Protein AF-A0A4V3WZD1-F1 (afdb_monomer)

Foldseek 3Di:
DDPPCVVVVVLVVVLVVLLVVLLVVLVVVCPPPPDDPPDPVSVVSSVVSSCVVVVVVVVCCVVCVVVCVVCVVVVVVVVVVVVVVVVVVVVPPPDDDDDDDDDDDDDDDDDDDDDDDDDPPPPPPVPPQDDDDPLLLCQQCLQCVVFAPPVLSVLLVSLLSCLLVLDPHAASDPEAGPLFALVQLLLNLLQRLVQRHDVVRHVDDSLLSSLVSSCRHHVHRCVVADSVRSSVCSQPPDPVDDGDHHHDDNPDRRDHDYGDDPDPPD

Structure (mmCIF, N/CA/C/O backbone):
data_AF-A0A4V3WZD1-F1
#
_entry.id   AF-A0A4V3WZD1-F1
#
loop_
_atom_site.group_PDB
_atom_site.id
_atom_site.type_symbol
_atom_site.label_atom_id
_atom_site.label_alt_id
_atom_site.label_comp_id
_atom_site.label_asym_id
_atom_site.label_entity_id
_atom_site.label_seq_id
_atom_site.pdbx_PDB_ins_code
_atom_site.Cartn_x
_atom_site.Cartn_y
_atom_site.Cartn_z
_atom_site.occupancy
_atom_site.B_iso_or_equiv
_atom_site.auth_seq_id
_atom_site.auth_comp_id
_atom_site.auth_asym_id
_atom_site.auth_atom_id
_atom_site.pdbx_PDB_model_num
ATOM 1 N N . MET A 1 1 ? 38.254 28.864 -12.731 1.00 40.31 1 MET A N 1
ATOM 2 C CA . MET A 1 1 ? 37.447 27.819 -13.399 1.00 40.31 1 MET A CA 1
ATOM 3 C C . MET A 1 1 ? 37.301 26.646 -12.445 1.00 40.31 1 MET A C 1
ATOM 5 O O . MET A 1 1 ? 38.299 26.014 -12.133 1.00 40.31 1 MET A O 1
ATOM 9 N N . LYS A 1 2 ? 36.101 26.412 -11.905 1.00 45.66 2 LYS A N 1
ATOM 10 C CA . LYS A 1 2 ? 35.788 25.206 -11.125 1.00 45.66 2 LYS A CA 1
ATOM 11 C C . LYS A 1 2 ? 35.351 24.160 -12.150 1.00 45.66 2 LYS A C 1
ATOM 13 O O . LYS A 1 2 ? 34.364 24.394 -12.834 1.00 45.66 2 LYS A O 1
ATOM 18 N N . SER A 1 3 ? 36.121 23.092 -12.346 1.00 53.31 3 SER A N 1
ATOM 19 C CA . SER A 1 3 ? 35.685 21.995 -13.210 1.00 53.31 3 SER A CA 1
ATOM 20 C C . SER A 1 3 ? 34.526 21.280 -12.517 1.00 53.31 3 SER A C 1
ATOM 22 O O . SER A 1 3 ? 34.706 20.750 -11.418 1.00 53.31 3 SER A O 1
ATOM 24 N N . ASP A 1 4 ? 33.340 21.293 -13.123 1.00 61.22 4 ASP A N 1
ATOM 25 C CA . ASP A 1 4 ? 32.180 20.560 -12.616 1.00 61.22 4 ASP A CA 1
ATOM 26 C C . ASP A 1 4 ? 32.442 19.054 -12.734 1.00 61.22 4 ASP A C 1
ATOM 28 O O . ASP A 1 4 ? 32.188 18.404 -13.746 1.00 61.22 4 ASP A O 1
ATOM 32 N N . ASN A 1 5 ? 32.991 18.485 -11.661 1.00 71.31 5 ASN A N 1
ATOM 33 C CA . ASN A 1 5 ? 33.281 17.057 -11.538 1.00 71.31 5 ASN A CA 1
ATOM 34 C C . ASN A 1 5 ? 32.007 16.219 -11.337 1.00 71.31 5 ASN A C 1
ATOM 36 O O . ASN A 1 5 ? 32.091 15.000 -11.257 1.00 71.31 5 ASN A O 1
ATOM 40 N N . THR A 1 6 ? 30.830 16.848 -11.282 1.00 68.75 6 THR A N 1
ATOM 41 C CA . THR A 1 6 ? 29.535 16.214 -11.005 1.00 68.75 6 THR A CA 1
ATOM 42 C C . THR A 1 6 ? 29.214 15.090 -11.983 1.00 68.75 6 THR A C 1
ATOM 44 O O . THR A 1 6 ? 2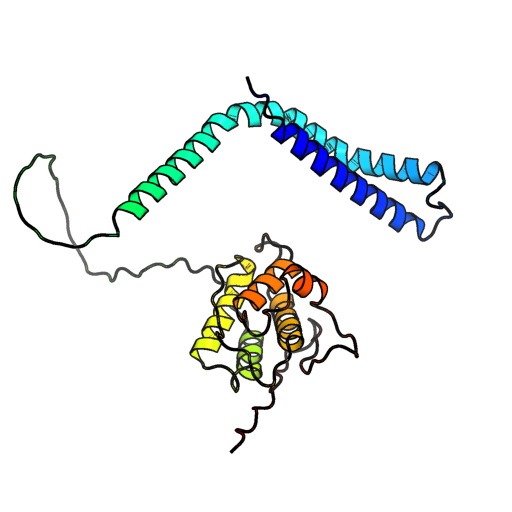8.824 14.011 -11.547 1.00 68.75 6 THR A O 1
ATOM 47 N N . LEU A 1 7 ? 29.442 15.294 -13.286 1.00 70.25 7 LEU A N 1
ATOM 48 C CA . LEU A 1 7 ? 29.212 14.254 -14.292 1.00 70.25 7 LEU A CA 1
ATOM 49 C C . LEU A 1 7 ? 30.150 13.060 -14.075 1.00 70.25 7 LEU A C 1
ATOM 51 O O . LEU A 1 7 ? 29.699 11.923 -14.066 1.00 70.25 7 LEU A O 1
ATOM 55 N N . LYS A 1 8 ? 31.435 13.319 -13.802 1.00 71.62 8 LYS A N 1
ATOM 56 C CA . LYS A 1 8 ? 32.419 12.266 -13.510 1.00 71.62 8 LYS A CA 1
ATOM 57 C C . LYS A 1 8 ? 32.044 11.487 -12.248 1.00 71.62 8 LYS A C 1
ATOM 59 O O . LYS A 1 8 ? 32.103 10.263 -12.256 1.00 71.62 8 LYS A O 1
ATOM 64 N N . THR A 1 9 ? 31.610 12.177 -11.194 1.00 75.81 9 THR A N 1
ATOM 65 C CA . THR A 1 9 ? 31.164 11.547 -9.945 1.00 75.81 9 THR A CA 1
ATOM 66 C C . THR A 1 9 ? 29.911 10.696 -10.159 1.00 75.81 9 THR A C 1
ATOM 68 O O . THR A 1 9 ? 29.853 9.576 -9.662 1.00 75.81 9 THR A O 1
ATOM 71 N N . MET A 1 10 ? 28.929 11.183 -10.925 1.00 74.75 10 MET A N 1
ATOM 72 C CA . MET A 1 10 ? 27.718 10.417 -11.251 1.00 74.75 10 MET A CA 1
ATOM 73 C C . MET A 1 10 ? 28.039 9.183 -12.095 1.00 74.75 10 MET A C 1
ATOM 75 O O . MET A 1 10 ? 27.548 8.101 -11.782 1.00 74.75 10 MET A O 1
ATOM 79 N N . THR A 1 11 ? 28.911 9.309 -13.100 1.00 75.62 11 THR A N 1
ATOM 80 C CA . THR A 1 11 ? 29.364 8.163 -13.896 1.00 75.62 11 THR A CA 1
ATOM 81 C C . THR A 1 11 ? 30.030 7.116 -13.007 1.00 75.62 11 THR A C 1
ATOM 83 O O . THR A 1 11 ? 29.638 5.960 -13.067 1.00 75.62 11 THR A O 1
ATOM 86 N N . VAL A 1 12 ? 30.946 7.509 -12.112 1.00 80.81 12 VAL A N 1
ATOM 87 C CA . VAL A 1 12 ? 31.613 6.576 -11.181 1.00 80.81 12 VAL A CA 1
ATOM 88 C C . VAL A 1 12 ? 30.621 5.876 -10.244 1.00 80.81 12 VAL A C 1
ATOM 90 O O . VAL A 1 12 ? 30.745 4.682 -9.987 1.00 80.81 12 VAL A O 1
ATOM 93 N N . LEU A 1 13 ? 29.616 6.585 -9.727 1.00 79.44 13 LEU A N 1
ATOM 94 C CA . LEU A 1 13 ? 28.600 5.959 -8.876 1.00 79.44 13 LEU A CA 1
ATOM 95 C C . LEU A 1 13 ? 27.763 4.934 -9.650 1.00 79.44 13 LEU A C 1
ATOM 97 O O . LEU A 1 13 ? 27.454 3.867 -9.122 1.00 79.44 13 LEU A O 1
ATOM 101 N N . ILE A 1 14 ? 27.425 5.236 -10.902 1.00 78.69 14 ILE A N 1
ATOM 102 C CA . ILE A 1 14 ? 26.647 4.341 -11.760 1.00 78.69 14 ILE A CA 1
ATOM 103 C C . ILE A 1 14 ? 27.459 3.093 -12.130 1.00 78.69 14 ILE A C 1
ATOM 105 O O . ILE A 1 14 ? 26.930 1.983 -12.044 1.00 78.69 14 ILE A O 1
ATOM 109 N N . THR A 1 15 ? 28.746 3.234 -12.456 1.00 78.06 15 THR A N 1
ATOM 110 C CA . THR A 1 15 ? 29.613 2.084 -12.760 1.00 78.06 15 THR A CA 1
ATOM 111 C C . THR A 1 15 ? 29.780 1.158 -11.550 1.00 78.06 15 THR A C 1
ATOM 113 O O . THR A 1 15 ? 29.708 -0.062 -11.695 1.00 78.06 15 THR A O 1
ATOM 116 N N . ILE A 1 16 ? 29.863 1.702 -10.329 1.00 80.62 16 ILE A N 1
ATOM 117 C CA . ILE A 1 16 ? 29.869 0.899 -9.092 1.00 80.62 16 ILE A CA 1
ATOM 118 C C . ILE A 1 16 ? 28.568 0.091 -8.935 1.00 80.62 16 ILE A C 1
ATOM 120 O O . ILE A 1 16 ? 28.608 -1.080 -8.554 1.00 80.62 16 ILE A O 1
ATOM 124 N N . VAL A 1 17 ? 27.407 0.676 -9.246 1.00 80.44 17 VAL A N 1
ATOM 125 C CA . VAL A 1 17 ? 26.117 -0.035 -9.170 1.00 80.44 17 VAL A CA 1
ATOM 126 C C . VAL A 1 17 ? 26.057 -1.183 -10.182 1.00 80.44 17 VAL A C 1
ATOM 128 O O . VAL A 1 17 ? 25.632 -2.286 -9.824 1.00 80.44 17 VAL A O 1
ATOM 131 N N . PHE A 1 18 ? 26.524 -0.961 -11.413 1.00 76.94 18 PHE A N 1
ATOM 132 C CA . PHE A 1 18 ? 26.607 -2.017 -12.427 1.00 76.94 18 PHE A CA 1
ATOM 133 C C . PHE A 1 18 ? 27.567 -3.139 -12.020 1.00 76.94 18 PHE A C 1
ATOM 135 O O . PHE A 1 18 ? 27.244 -4.310 -12.222 1.00 76.94 18 PHE A O 1
ATOM 142 N N . LEU A 1 19 ? 28.684 -2.814 -11.363 1.00 77.06 19 LEU A N 1
ATOM 143 C CA . LEU A 1 19 ? 29.626 -3.807 -10.844 1.00 77.06 19 LEU A CA 1
ATOM 144 C C . LEU A 1 19 ? 28.974 -4.702 -9.780 1.00 77.06 19 LEU A C 1
ATOM 146 O O . LEU A 1 19 ? 29.095 -5.925 -9.833 1.00 77.06 19 LEU A O 1
ATOM 150 N N . ILE A 1 20 ? 28.218 -4.112 -8.850 1.00 77.69 20 ILE A N 1
ATOM 151 C CA . ILE A 1 20 ? 27.496 -4.866 -7.813 1.00 77.69 20 ILE A CA 1
ATOM 152 C C . ILE A 1 20 ? 26.431 -5.779 -8.444 1.00 77.69 20 ILE A C 1
ATOM 154 O O . ILE A 1 20 ? 26.267 -6.926 -8.015 1.00 77.69 20 ILE A O 1
ATOM 158 N N . MET A 1 21 ? 25.724 -5.312 -9.480 1.00 75.69 21 MET A N 1
ATOM 159 C CA . MET A 1 21 ? 24.768 -6.151 -10.213 1.00 75.69 21 MET A CA 1
ATOM 160 C C . MET A 1 21 ? 25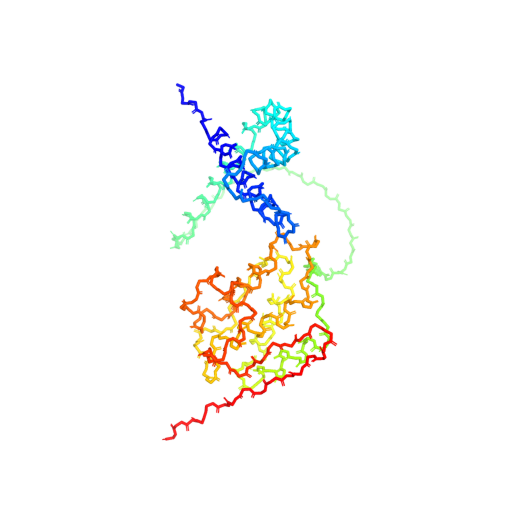.453 -7.297 -10.968 1.00 75.69 21 MET A C 1
ATOM 162 O O . MET A 1 21 ? 24.951 -8.423 -10.928 1.00 75.69 21 MET A O 1
ATOM 166 N N . ALA A 1 22 ? 26.603 -7.049 -11.600 1.00 73.19 22 ALA A N 1
ATOM 167 C CA . ALA A 1 22 ? 27.391 -8.072 -12.286 1.00 73.19 22 ALA A CA 1
ATOM 168 C C . ALA A 1 22 ? 27.895 -9.150 -11.311 1.00 73.19 22 ALA A C 1
ATOM 170 O O . ALA A 1 22 ? 27.746 -10.342 -11.569 1.00 73.19 22 ALA A O 1
ATOM 171 N N . MET A 1 23 ? 28.387 -8.754 -10.132 1.00 70.56 23 MET A N 1
ATOM 172 C CA . MET A 1 23 ? 28.793 -9.703 -9.088 1.00 70.56 23 MET A CA 1
ATOM 173 C C . MET A 1 23 ? 27.615 -10.542 -8.583 1.00 70.56 23 MET A C 1
ATOM 175 O O . MET A 1 23 ? 27.741 -11.755 -8.431 1.00 70.56 23 MET A O 1
ATOM 179 N N . LYS A 1 24 ? 26.451 -9.920 -8.352 1.00 73.75 24 LYS A N 1
ATOM 180 C CA . LYS A 1 24 ? 25.246 -10.629 -7.894 1.00 73.75 24 LYS A CA 1
ATOM 181 C C . LYS A 1 24 ? 24.722 -11.619 -8.938 1.00 73.75 24 LYS A C 1
ATOM 183 O O . LYS A 1 24 ? 24.266 -12.701 -8.576 1.00 73.75 24 LYS A O 1
ATOM 188 N N . THR A 1 25 ? 24.761 -11.250 -10.214 1.00 70.81 25 THR A N 1
ATOM 189 C CA . THR A 1 25 ? 24.301 -12.105 -11.320 1.00 70.81 25 THR A CA 1
ATOM 190 C C . THR A 1 25 ? 25.270 -13.249 -11.595 1.00 70.81 25 THR A C 1
ATOM 192 O O . THR A 1 25 ? 24.815 -14.385 -11.717 1.00 70.81 25 THR A O 1
ATOM 195 N N . ALA A 1 26 ? 26.582 -12.998 -11.565 1.00 67.56 26 ALA A N 1
ATOM 196 C CA . ALA A 1 26 ? 27.595 -14.053 -11.604 1.00 67.56 26 ALA A CA 1
ATOM 197 C C . ALA A 1 26 ? 27.397 -15.053 -10.452 1.00 67.56 26 ALA A C 1
ATOM 199 O O . ALA A 1 26 ? 27.365 -16.257 -10.681 1.00 67.56 26 ALA A O 1
ATOM 200 N N . TYR A 1 27 ? 27.148 -14.562 -9.232 1.00 65.81 27 TYR A N 1
ATOM 201 C CA . TYR A 1 27 ? 26.899 -15.400 -8.052 1.00 65.81 27 TYR A CA 1
ATOM 202 C C . TYR A 1 27 ? 25.591 -16.208 -8.133 1.00 65.81 27 TYR A C 1
ATOM 204 O O . TYR A 1 27 ? 25.495 -17.297 -7.583 1.00 65.81 27 TYR A O 1
ATOM 212 N N . ALA A 1 28 ? 24.564 -15.706 -8.821 1.00 62.44 28 ALA A N 1
ATOM 213 C CA . ALA A 1 28 ? 23.328 -16.461 -9.039 1.00 62.44 28 ALA A CA 1
ATOM 214 C C . ALA A 1 28 ? 23.512 -17.602 -10.059 1.00 62.44 28 ALA A C 1
ATOM 216 O O . ALA A 1 28 ? 22.848 -18.634 -9.948 1.00 62.44 28 ALA A O 1
ATOM 217 N N . GLY A 1 29 ? 24.423 -17.432 -11.025 1.00 59.34 29 GLY A N 1
ATOM 218 C CA . GLY A 1 29 ? 24.771 -18.444 -12.028 1.00 59.34 29 GLY A CA 1
ATOM 219 C C . GLY A 1 29 ? 25.640 -19.593 -11.501 1.00 59.34 29 GLY A C 1
ATOM 220 O O . GLY A 1 29 ? 25.681 -20.654 -12.120 1.00 59.34 29 GLY A O 1
ATOM 221 N N . THR A 1 30 ? 26.294 -19.432 -10.345 1.00 58.44 30 THR A N 1
ATOM 222 C CA . THR A 1 30 ? 27.156 -20.467 -9.740 1.00 58.44 30 THR A CA 1
ATOM 223 C C . THR A 1 30 ? 26.396 -21.498 -8.898 1.00 58.44 30 THR A C 1
ATOM 225 O O . THR A 1 30 ? 26.976 -22.498 -8.488 1.00 58.44 30 THR A O 1
ATOM 228 N N . ASN A 1 31 ? 25.079 -21.347 -8.707 1.00 54.69 31 ASN A N 1
ATOM 229 C CA . ASN A 1 31 ? 24.246 -22.280 -7.928 1.00 54.69 31 ASN A CA 1
ATOM 230 C C . ASN A 1 31 ? 24.123 -23.705 -8.526 1.00 54.69 31 ASN A C 1
ATOM 232 O O . ASN A 1 31 ? 23.426 -24.544 -7.961 1.00 54.69 31 ASN A O 1
ATOM 236 N N . GLY A 1 32 ? 24.799 -23.999 -9.643 1.00 53.59 32 GLY A N 1
ATOM 237 C CA . GLY A 1 32 ? 24.888 -25.338 -10.237 1.00 53.59 32 GLY A CA 1
ATOM 238 C C . GLY A 1 32 ? 26.252 -25.698 -10.840 1.00 53.59 32 GLY A C 1
ATOM 239 O O . GLY A 1 32 ? 26.359 -26.731 -11.495 1.00 53.59 32 GLY A O 1
ATOM 240 N N . SER A 1 33 ? 27.293 -24.881 -10.649 1.00 52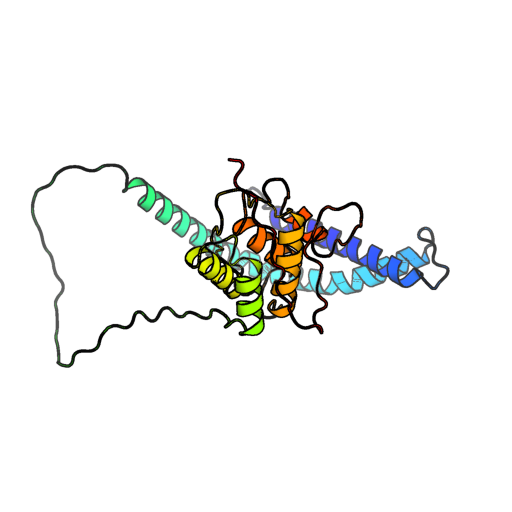.72 33 SER A N 1
ATOM 241 C CA . SER A 1 33 ? 28.642 -25.140 -11.174 1.00 52.72 33 SER A CA 1
ATOM 242 C C . SER A 1 33 ? 29.692 -24.742 -10.140 1.00 52.72 33 SER A C 1
ATOM 244 O O . SER A 1 33 ? 29.505 -23.784 -9.399 1.00 52.72 33 SER A O 1
ATOM 246 N N . SER A 1 34 ? 30.799 -25.484 -10.073 1.00 47.72 34 SER A N 1
ATOM 247 C CA . SER A 1 34 ? 31.832 -25.428 -9.024 1.00 47.72 34 SER A CA 1
ATOM 248 C C . SER A 1 34 ? 32.670 -24.135 -8.979 1.00 47.72 34 SER A C 1
ATOM 250 O O . SER A 1 34 ? 33.810 -24.151 -8.504 1.00 47.72 34 SER A O 1
ATOM 252 N N . SER A 1 35 ? 32.170 -23.016 -9.496 1.00 52.66 35 SER A N 1
ATOM 253 C CA . SER A 1 35 ? 32.840 -21.720 -9.465 1.00 52.66 35 SER A CA 1
ATOM 254 C C . SER A 1 35 ? 32.674 -21.072 -8.089 1.00 52.66 35 SER A C 1
ATOM 256 O O . SER A 1 35 ? 31.822 -20.221 -7.847 1.00 52.66 35 SER A O 1
ATOM 258 N N . ASN A 1 36 ? 33.539 -21.479 -7.158 1.00 58.06 36 ASN A N 1
ATOM 259 C CA . ASN A 1 36 ? 33.707 -20.785 -5.885 1.00 58.06 36 ASN A CA 1
ATOM 260 C C . ASN A 1 36 ? 34.098 -19.310 -6.129 1.00 58.06 36 ASN A C 1
ATOM 262 O O . ASN A 1 36 ? 34.911 -19.052 -7.028 1.00 58.06 36 ASN A O 1
ATOM 266 N N . PRO A 1 37 ? 33.640 -18.355 -5.291 1.00 57.81 37 PRO A N 1
ATOM 267 C CA . PRO A 1 37 ? 33.920 -16.911 -5.405 1.00 57.81 37 PRO A CA 1
ATOM 268 C C . PRO A 1 37 ? 35.405 -16.505 -5.234 1.00 57.81 37 PRO A C 1
ATOM 270 O O . PRO A 1 37 ? 35.721 -15.329 -5.085 1.00 57.81 37 PRO A O 1
ATOM 273 N N . GLY A 1 38 ? 36.336 -17.463 -5.277 1.00 59.88 38 GLY A N 1
ATOM 274 C CA . GLY A 1 38 ? 37.788 -17.257 -5.300 1.00 59.88 38 GLY A CA 1
ATOM 275 C C . GLY A 1 38 ? 38.484 -17.789 -6.561 1.00 59.88 38 GLY A C 1
ATOM 276 O O . GLY A 1 38 ? 39.709 -17.803 -6.609 1.00 59.88 38 GLY A O 1
ATOM 277 N N . THR A 1 39 ? 37.740 -18.259 -7.569 1.00 65.56 39 THR A N 1
ATOM 278 C CA . THR A 1 39 ? 38.315 -18.800 -8.815 1.00 65.56 39 THR A CA 1
ATOM 279 C C . THR A 1 39 ? 38.426 -17.731 -9.901 1.00 65.56 39 THR A C 1
ATOM 281 O O . THR A 1 39 ? 37.568 -16.858 -10.018 1.00 65.56 39 THR A O 1
ATOM 284 N N . ALA A 1 40 ? 39.473 -17.803 -10.730 1.00 68.69 40 ALA A N 1
ATOM 285 C CA . ALA A 1 40 ? 39.680 -16.865 -11.838 1.00 68.69 40 ALA A CA 1
ATOM 286 C C . ALA A 1 40 ? 38.494 -16.846 -12.824 1.00 68.69 40 ALA A C 1
ATOM 288 O O . ALA A 1 40 ? 38.155 -15.790 -13.350 1.00 68.69 40 ALA A O 1
ATOM 289 N N . SER A 1 41 ? 37.818 -17.984 -13.011 1.00 65.75 41 SER A N 1
ATOM 290 C CA . SER A 1 41 ? 36.644 -18.106 -13.883 1.00 65.75 41 SER A CA 1
ATOM 291 C C . SER A 1 41 ? 35.445 -17.283 -13.398 1.00 65.75 41 SER A C 1
ATOM 293 O O . SER A 1 41 ? 34.779 -16.665 -14.216 1.00 65.75 41 SER A O 1
ATOM 295 N N . PHE A 1 42 ? 35.216 -17.184 -12.082 1.00 70.38 42 PHE A N 1
ATOM 296 C CA . PHE A 1 42 ? 34.155 -16.334 -11.522 1.00 70.38 42 PHE A CA 1
ATOM 297 C C . PHE A 1 42 ? 34.382 -14.851 -11.849 1.00 70.38 42 PHE A C 1
ATOM 299 O O . PHE A 1 42 ? 33.459 -14.138 -12.239 1.00 70.38 42 PHE A O 1
ATOM 306 N N . TRP A 1 43 ? 35.627 -14.388 -11.716 1.00 71.88 43 TRP A N 1
ATOM 307 C CA . TRP A 1 43 ? 35.988 -13.007 -12.034 1.00 71.88 43 TRP A CA 1
ATOM 308 C C . TRP A 1 43 ? 35.920 -12.720 -13.533 1.00 71.88 43 TRP A C 1
ATOM 310 O O . TRP A 1 43 ? 35.581 -11.604 -13.918 1.00 71.88 43 TRP A O 1
ATOM 320 N N . LEU A 1 44 ? 36.190 -13.721 -14.372 1.00 76.81 44 LEU A N 1
ATOM 321 C CA . LEU A 1 44 ? 36.080 -13.611 -15.824 1.00 76.81 44 LEU A CA 1
ATOM 322 C C . LEU A 1 44 ? 34.612 -13.520 -16.269 1.00 76.81 44 LEU A C 1
ATOM 324 O O . LEU A 1 44 ? 34.281 -12.655 -17.077 1.00 76.81 44 LEU A O 1
ATOM 328 N N . ASP A 1 45 ? 33.724 -14.314 -15.665 1.00 69.69 45 ASP A N 1
ATOM 329 C CA . ASP A 1 45 ? 32.276 -14.230 -15.891 1.00 69.69 45 ASP A CA 1
ATOM 330 C C . ASP A 1 45 ? 31.707 -12.887 -15.411 1.00 69.69 45 ASP A C 1
ATOM 332 O O . ASP A 1 45 ? 30.968 -12.222 -16.140 1.00 69.69 45 ASP A O 1
ATOM 336 N N . ALA A 1 46 ? 32.093 -12.435 -14.214 1.00 70.56 46 ALA A N 1
ATOM 337 C CA . ALA A 1 46 ? 31.680 -11.133 -13.696 1.00 70.56 46 ALA A CA 1
ATOM 338 C C . ALA A 1 46 ? 32.178 -9.976 -14.582 1.00 70.56 46 ALA A C 1
ATOM 340 O O . ALA A 1 46 ? 31.414 -9.051 -14.858 1.00 70.56 46 ALA A O 1
ATOM 341 N N . ALA A 1 47 ? 33.423 -10.036 -15.067 1.00 74.31 47 ALA A N 1
ATOM 342 C CA . ALA A 1 47 ? 33.986 -9.033 -15.969 1.00 74.31 47 ALA A CA 1
ATOM 343 C C . ALA A 1 47 ? 33.295 -9.034 -17.342 1.00 74.31 47 ALA A C 1
ATOM 345 O O . ALA A 1 47 ? 33.027 -7.965 -17.893 1.00 74.31 47 ALA A O 1
ATOM 346 N N . TRP A 1 48 ? 32.961 -10.208 -17.882 1.00 77.25 48 TRP A N 1
ATOM 347 C CA . TRP A 1 48 ? 32.220 -10.335 -19.138 1.00 77.25 48 TRP A CA 1
ATOM 348 C C . TRP A 1 48 ? 30.812 -9.741 -19.028 1.00 77.25 48 TRP A C 1
ATOM 350 O O . TRP A 1 48 ? 30.416 -8.917 -19.855 1.00 77.25 48 TRP A O 1
ATOM 360 N N . ILE A 1 49 ? 30.085 -10.093 -17.964 1.00 74.31 49 ILE A N 1
ATOM 361 C CA . ILE A 1 49 ? 28.761 -9.541 -17.658 1.00 74.31 49 ILE A CA 1
ATOM 362 C C . ILE A 1 49 ? 28.853 -8.020 -17.503 1.00 74.31 49 ILE A C 1
ATOM 364 O O . ILE A 1 49 ? 28.104 -7.287 -18.145 1.00 74.31 49 ILE A O 1
ATOM 368 N N . PHE A 1 50 ? 29.802 -7.535 -16.703 1.00 75.69 50 PHE A N 1
ATOM 369 C CA . PHE A 1 50 ? 30.019 -6.107 -16.498 1.00 75.69 50 PHE A CA 1
ATOM 370 C C . PHE A 1 50 ? 30.284 -5.374 -17.817 1.00 75.69 50 PHE A C 1
ATOM 372 O O . PHE A 1 50 ? 29.629 -4.376 -18.096 1.00 75.69 50 PHE A O 1
ATOM 379 N N . THR A 1 51 ? 31.140 -5.921 -18.681 1.00 76.88 51 THR A N 1
ATOM 380 C CA . THR A 1 51 ? 31.446 -5.330 -19.993 1.00 76.88 51 THR A CA 1
ATOM 381 C C . THR A 1 51 ? 30.208 -5.254 -20.892 1.00 76.88 51 THR A C 1
ATOM 383 O O . THR A 1 51 ? 29.989 -4.231 -21.537 1.00 76.88 51 THR A O 1
ATOM 386 N N . LEU A 1 52 ? 29.358 -6.289 -20.914 1.00 76.44 52 LEU A N 1
ATOM 387 C CA . LEU A 1 52 ? 28.126 -6.289 -21.714 1.00 76.44 52 LEU A CA 1
ATOM 388 C C . LEU A 1 52 ? 27.100 -5.250 -21.246 1.00 76.44 52 LEU A C 1
ATOM 390 O O . LEU A 1 52 ? 26.405 -4.670 -22.078 1.00 76.44 52 LEU A O 1
ATOM 394 N N . TYR A 1 53 ? 26.999 -5.008 -19.938 1.00 73.19 53 TYR A N 1
ATOM 395 C CA . TYR A 1 53 ? 26.058 -4.026 -19.391 1.00 73.19 53 TYR A CA 1
ATOM 396 C C . TYR A 1 53 ? 26.615 -2.598 -19.396 1.00 73.19 53 TYR A C 1
ATOM 398 O O . TYR A 1 53 ? 25.863 -1.643 -19.592 1.00 73.19 53 TYR A O 1
ATOM 406 N N . GLU A 1 54 ? 27.922 -2.436 -19.204 1.00 73.44 54 GLU A N 1
ATOM 407 C CA . GLU A 1 54 ? 28.563 -1.130 -19.070 1.00 73.44 54 GLU A CA 1
ATOM 408 C C . GLU A 1 54 ? 28.971 -0.533 -20.427 1.00 73.44 54 GLU A C 1
ATOM 410 O O . GLU A 1 54 ? 28.839 0.676 -20.619 1.00 73.44 54 GLU A O 1
ATOM 415 N N . ALA A 1 55 ? 29.391 -1.342 -21.408 1.00 73.00 55 ALA A N 1
ATOM 416 C CA . ALA A 1 55 ? 29.811 -0.832 -22.718 1.00 73.00 55 ALA A CA 1
ATOM 417 C C . ALA A 1 55 ? 28.708 -0.054 -23.469 1.00 73.00 55 ALA A C 1
ATOM 419 O O . ALA A 1 55 ? 29.010 1.027 -23.982 1.00 73.00 55 ALA A O 1
ATOM 420 N N . PRO A 1 56 ? 27.431 -0.495 -23.501 1.00 74.94 56 PRO A N 1
ATOM 421 C CA . PRO A 1 56 ? 26.351 0.290 -24.101 1.00 74.94 56 PRO A CA 1
ATOM 422 C C . PRO A 1 56 ? 26.108 1.611 -23.362 1.00 74.94 56 PRO A C 1
ATOM 424 O O . PRO A 1 56 ? 25.828 2.632 -23.990 1.00 74.94 56 PRO A O 1
ATOM 427 N N . PHE A 1 57 ? 26.249 1.611 -22.033 1.00 70.81 57 PHE A N 1
ATOM 428 C CA . PHE A 1 57 ? 26.061 2.796 -21.200 1.00 70.81 57 PHE A CA 1
ATOM 429 C C . PHE A 1 57 ? 27.196 3.813 -21.385 1.00 70.81 57 PHE A C 1
ATOM 431 O O . PHE A 1 57 ? 26.933 4.996 -21.595 1.00 70.81 57 PHE A O 1
ATOM 438 N N . LEU A 1 58 ? 28.455 3.370 -21.375 1.00 70.50 58 LEU A N 1
ATOM 439 C CA . LEU A 1 58 ? 29.609 4.237 -21.623 1.00 70.50 58 LEU A CA 1
ATOM 440 C C . LEU A 1 58 ? 29.615 4.775 -23.053 1.00 70.50 58 LEU A C 1
ATOM 442 O O . LEU A 1 58 ? 29.940 5.944 -23.249 1.00 70.50 58 LEU A O 1
ATOM 446 N N . LEU A 1 59 ? 29.191 3.973 -24.035 1.00 74.12 59 LEU A N 1
ATOM 447 C CA . LEU A 1 59 ? 29.006 4.438 -25.408 1.00 74.12 59 LEU A CA 1
ATOM 448 C C . LEU A 1 59 ? 27.917 5.519 -25.482 1.00 74.12 59 LEU A C 1
ATOM 450 O O . LEU A 1 59 ? 28.133 6.557 -26.104 1.00 74.12 59 LEU A O 1
ATOM 454 N N . ALA A 1 60 ? 26.787 5.331 -24.791 1.00 68.38 60 ALA A N 1
ATOM 455 C CA . ALA A 1 60 ? 25.727 6.335 -24.716 1.00 68.38 60 ALA A CA 1
ATOM 456 C C . ALA A 1 60 ? 26.199 7.631 -24.035 1.00 68.38 60 ALA A C 1
ATOM 458 O O . ALA A 1 60 ? 25.933 8.714 -24.546 1.00 68.38 60 ALA A O 1
ATOM 459 N N . VAL A 1 61 ? 26.950 7.549 -22.932 1.00 68.50 61 VAL A N 1
ATOM 460 C CA . VAL A 1 61 ? 27.513 8.726 -22.243 1.00 68.50 61 VAL A CA 1
ATOM 461 C C . VAL A 1 61 ? 28.594 9.414 -23.082 1.00 68.50 61 VAL A C 1
ATOM 463 O O . VAL A 1 61 ? 28.687 10.637 -23.062 1.00 68.50 61 VAL A O 1
ATOM 466 N N . PHE A 1 62 ? 29.393 8.668 -23.845 1.00 70.38 62 PHE A N 1
ATOM 467 C CA . PHE A 1 62 ? 30.417 9.235 -24.724 1.00 70.38 62 PHE A CA 1
ATOM 468 C C . PHE A 1 62 ? 29.806 9.952 -25.937 1.00 70.38 62 PHE A C 1
ATOM 470 O O . PHE A 1 62 ? 30.252 11.041 -26.291 1.00 70.38 62 PHE A O 1
ATOM 477 N N . VAL A 1 63 ? 28.752 9.385 -26.533 1.00 71.75 63 VAL A N 1
ATOM 478 C CA . VAL A 1 63 ? 28.026 9.989 -27.665 1.00 71.75 63 VAL A CA 1
ATOM 479 C C . VAL A 1 63 ? 27.138 11.155 -27.213 1.00 71.75 63 VAL A C 1
ATOM 481 O O . VAL A 1 63 ? 27.087 12.181 -27.886 1.00 71.75 63 VAL A O 1
ATOM 484 N N . ALA A 1 64 ? 26.468 11.039 -26.062 1.00 60.84 64 ALA A N 1
ATOM 485 C CA . ALA A 1 64 ? 25.589 12.083 -25.526 1.00 60.84 64 ALA A CA 1
ATOM 486 C C . ALA A 1 64 ? 26.334 13.155 -24.712 1.00 60.84 64 ALA A C 1
ATOM 488 O O . ALA A 1 64 ? 25.803 14.243 -24.506 1.00 60.84 64 ALA A O 1
ATOM 489 N N . GLY A 1 65 ? 27.559 12.888 -24.256 1.00 59.16 65 GLY A N 1
ATOM 490 C CA . GLY A 1 65 ? 28.372 13.810 -23.457 1.00 59.16 65 GLY A CA 1
ATOM 491 C C . GLY A 1 65 ? 28.559 15.194 -24.094 1.00 59.16 65 GLY A C 1
ATOM 492 O O . GLY A 1 65 ? 28.336 16.189 -23.403 1.00 59.16 65 GLY A O 1
ATOM 493 N N . PRO A 1 66 ? 28.886 15.294 -25.397 1.00 60.16 66 PRO A N 1
ATOM 494 C CA . PRO A 1 66 ? 28.921 16.569 -26.113 1.00 60.16 66 PRO A CA 1
ATOM 495 C C . PRO A 1 66 ? 27.551 17.269 -26.150 1.00 60.16 66 PRO A C 1
ATOM 497 O O . PRO A 1 66 ? 27.464 18.462 -25.885 1.00 60.16 66 PRO A O 1
ATOM 500 N N . MET A 1 67 ? 26.464 16.519 -26.375 1.00 55.81 67 MET A N 1
ATOM 501 C CA . MET A 1 67 ? 25.101 17.065 -26.479 1.00 55.81 67 MET A CA 1
ATOM 502 C C . MET A 1 67 ? 24.550 17.585 -25.141 1.00 55.81 67 MET A C 1
ATOM 504 O O . MET A 1 67 ? 23.809 18.566 -25.105 1.00 55.81 67 MET A O 1
ATOM 508 N N . VAL A 1 68 ? 24.913 16.948 -24.023 1.00 52.19 68 VAL A N 1
ATOM 509 C CA . VAL A 1 68 ? 24.502 17.371 -22.672 1.00 52.19 68 VAL A CA 1
ATOM 510 C C . VAL A 1 68 ? 25.256 18.629 -22.231 1.00 52.19 68 VAL A C 1
ATOM 512 O O . VAL A 1 68 ? 24.675 19.474 -21.551 1.00 52.19 68 VAL A O 1
ATOM 515 N N . ASN A 1 69 ? 26.514 18.793 -22.652 1.00 53.84 69 ASN A N 1
ATOM 516 C CA . ASN A 1 69 ? 27.311 19.984 -22.348 1.00 53.84 69 ASN A CA 1
ATOM 517 C C . ASN A 1 69 ? 26.774 21.233 -23.078 1.00 53.84 69 ASN A C 1
ATOM 519 O O . ASN A 1 69 ? 26.744 22.317 -22.494 1.00 53.84 69 ASN A O 1
ATOM 523 N N . ASP A 1 70 ? 26.258 21.061 -24.301 1.00 53.69 70 ASP A N 1
ATOM 524 C CA . ASP A 1 70 ? 25.643 22.136 -25.096 1.00 53.69 70 ASP A CA 1
ATOM 525 C C . ASP A 1 70 ? 24.215 22.499 -24.635 1.00 53.69 70 ASP A C 1
ATOM 527 O O . ASP A 1 70 ? 23.785 23.645 -24.774 1.00 53.69 70 ASP A O 1
ATOM 531 N N . ALA A 1 71 ? 23.477 21.564 -24.022 1.00 52.69 71 ALA A N 1
ATOM 532 C CA . ALA A 1 71 ? 22.125 21.802 -23.492 1.00 52.69 71 ALA A CA 1
ATOM 533 C C . ALA A 1 71 ? 22.102 22.348 -22.045 1.00 52.69 71 ALA A C 1
ATOM 535 O O . ALA A 1 71 ? 21.082 22.873 -21.576 1.00 52.69 71 ALA A O 1
ATOM 536 N N . MET A 1 72 ? 23.222 22.259 -21.320 1.00 47.81 72 MET A N 1
ATOM 537 C CA . MET A 1 72 ? 23.318 22.651 -19.910 1.00 47.81 72 MET A CA 1
ATOM 538 C C . MET A 1 72 ? 23.071 24.147 -19.608 1.00 47.81 72 MET A C 1
ATOM 540 O O . MET A 1 72 ? 22.455 24.425 -18.570 1.00 47.81 72 MET A O 1
ATOM 544 N N . PRO A 1 73 ? 23.439 25.133 -20.459 1.00 49.50 73 PRO A N 1
ATOM 545 C CA . PRO A 1 73 ? 23.129 26.531 -20.159 1.00 49.50 73 PRO A CA 1
ATOM 546 C C . PRO A 1 73 ? 21.630 26.859 -20.284 1.00 49.50 73 PRO A C 1
ATOM 548 O O . PRO A 1 73 ? 21.169 27.806 -19.645 1.00 49.50 73 PRO A O 1
ATOM 551 N N . ALA A 1 74 ? 20.838 26.065 -21.018 1.00 50.12 74 ALA A N 1
ATOM 552 C CA . ALA A 1 74 ? 19.398 26.292 -21.168 1.00 50.12 74 ALA A CA 1
ATOM 553 C C . ALA A 1 74 ? 18.582 25.737 -19.986 1.00 50.12 74 ALA A C 1
ATOM 555 O O . ALA A 1 74 ? 17.672 26.400 -19.485 1.00 50.12 74 ALA A O 1
ATOM 556 N N . ILE A 1 75 ? 18.940 24.556 -19.475 1.00 49.34 75 ILE A N 1
ATOM 557 C CA . ILE A 1 75 ? 18.188 23.890 -18.397 1.00 49.34 75 ILE A CA 1
ATOM 558 C C . ILE A 1 75 ? 18.423 24.590 -17.043 1.00 49.34 75 ILE A C 1
ATOM 560 O O . ILE A 1 75 ? 17.485 24.783 -16.264 1.00 49.34 75 ILE A O 1
ATOM 564 N N . PHE A 1 76 ? 19.640 25.086 -16.785 1.00 48.28 76 PHE A N 1
ATOM 565 C CA . PHE A 1 76 ? 19.942 25.844 -15.562 1.00 48.28 76 PHE A CA 1
ATOM 566 C C . PHE A 1 76 ? 19.426 27.294 -15.580 1.00 48.28 76 PHE A C 1
ATOM 568 O O . PHE A 1 76 ? 19.136 27.851 -14.514 1.00 48.28 76 PHE A O 1
ATOM 575 N N . ALA A 1 77 ? 19.262 27.908 -16.758 1.00 50.28 77 ALA A N 1
ATOM 576 C CA . ALA A 1 77 ? 18.654 29.234 -16.881 1.00 50.28 77 ALA A CA 1
ATOM 577 C C . ALA A 1 77 ? 17.149 29.207 -16.559 1.00 50.28 77 ALA A C 1
ATOM 579 O O . ALA A 1 77 ? 16.644 30.125 -15.907 1.00 50.28 77 ALA A O 1
ATOM 580 N N . THR A 1 78 ? 16.447 28.137 -16.938 1.00 45.47 78 THR A N 1
ATOM 581 C CA . THR A 1 78 ? 15.022 27.945 -16.624 1.00 45.47 78 THR A CA 1
ATOM 582 C C . THR A 1 78 ? 14.808 27.662 -15.132 1.00 45.47 78 THR A C 1
ATOM 584 O O . THR A 1 78 ? 13.934 28.267 -14.511 1.00 45.47 78 THR A O 1
ATOM 587 N N . GLY A 1 79 ? 15.680 26.859 -14.507 1.00 45.16 79 GLY A N 1
ATOM 588 C CA . GLY A 1 79 ? 15.621 26.586 -13.064 1.00 45.16 79 GLY A CA 1
ATOM 589 C C . GLY A 1 79 ? 15.815 27.827 -12.177 1.00 45.16 79 GLY A C 1
ATOM 590 O O . GLY A 1 79 ? 15.111 27.991 -11.178 1.00 45.16 79 GLY A O 1
ATOM 591 N N . ARG A 1 80 ? 16.710 28.758 -12.553 1.00 45.78 80 ARG A N 1
ATOM 592 C CA . ARG A 1 80 ? 16.897 30.016 -11.796 1.00 45.78 80 ARG A CA 1
ATOM 593 C C . ARG A 1 80 ? 15.734 30.998 -11.948 1.00 45.78 80 ARG A C 1
ATOM 595 O O . ARG A 1 80 ? 15.436 31.709 -10.991 1.00 45.78 80 ARG A O 1
ATOM 602 N N . LYS A 1 81 ? 15.065 31.035 -13.107 1.00 44.62 81 LYS A N 1
ATOM 603 C CA . LYS A 1 81 ? 13.907 31.920 -13.335 1.00 44.62 81 LYS A CA 1
ATOM 604 C C . LYS A 1 81 ? 12.685 31.481 -12.518 1.00 44.62 81 LYS A C 1
ATOM 606 O O . LYS A 1 81 ? 12.041 32.333 -11.910 1.00 44.62 81 LYS A O 1
ATOM 611 N N . CYS A 1 82 ? 12.441 30.174 -12.388 1.00 46.41 82 CYS A N 1
ATOM 612 C CA . CYS A 1 82 ? 11.375 29.654 -11.521 1.00 46.41 82 CYS A CA 1
ATOM 613 C C . CYS A 1 82 ? 11.655 29.892 -10.026 1.00 46.41 82 CYS A C 1
ATOM 615 O O . CYS A 1 82 ? 10.753 30.272 -9.283 1.00 46.41 82 CYS A O 1
ATOM 617 N N . ALA A 1 83 ? 12.910 29.757 -9.580 1.00 48.34 83 ALA A N 1
ATOM 618 C CA . ALA A 1 83 ? 13.281 30.022 -8.186 1.00 48.34 83 ALA A CA 1
ATOM 619 C C . ALA A 1 83 ? 13.173 31.515 -7.799 1.00 48.34 83 ALA A C 1
ATOM 621 O O . ALA A 1 83 ? 12.834 31.837 -6.658 1.00 48.34 83 ALA A O 1
ATOM 622 N N . ALA A 1 84 ? 13.427 32.432 -8.740 1.00 48.78 84 ALA A N 1
ATOM 623 C CA . ALA A 1 84 ? 13.266 33.871 -8.523 1.00 48.78 84 ALA A CA 1
ATOM 624 C C . ALA A 1 84 ? 11.784 34.299 -8.482 1.00 48.78 84 ALA A C 1
ATOM 626 O O . ALA A 1 84 ? 11.404 35.093 -7.620 1.00 48.78 84 ALA A O 1
ATOM 627 N N . ALA A 1 85 ? 10.937 33.721 -9.343 1.00 46.78 85 ALA A N 1
ATOM 628 C CA . ALA A 1 85 ? 9.494 33.980 -9.355 1.00 46.78 85 ALA A CA 1
ATOM 629 C C . ALA A 1 85 ? 8.785 33.459 -8.088 1.00 46.78 85 ALA A C 1
ATOM 631 O O . ALA A 1 85 ? 7.860 34.099 -7.584 1.00 46.78 85 ALA A O 1
ATOM 632 N N . LEU A 1 86 ? 9.256 32.342 -7.521 1.00 45.69 86 LEU A N 1
ATOM 633 C CA . LEU A 1 86 ? 8.707 31.784 -6.282 1.00 45.69 86 LEU A CA 1
ATOM 634 C C . LEU A 1 86 ? 9.061 32.640 -5.048 1.00 45.69 86 LEU A C 1
ATOM 636 O O . LEU A 1 86 ? 8.230 32.820 -4.162 1.00 45.69 86 LEU A O 1
ATOM 640 N N . LYS A 1 87 ? 10.263 33.239 -5.008 1.00 47.34 87 LYS A N 1
ATOM 641 C CA . LYS A 1 87 ? 10.667 34.148 -3.916 1.00 47.34 87 LYS A CA 1
ATOM 642 C C . LYS A 1 87 ? 9.927 35.487 -3.929 1.00 47.34 87 LYS A C 1
ATOM 644 O O . LYS A 1 87 ? 9.651 36.022 -2.859 1.00 47.34 87 LYS A O 1
ATOM 649 N N . GLN A 1 88 ? 9.590 36.024 -5.103 1.00 48.12 88 GLN A N 1
ATOM 650 C CA . GLN A 1 88 ? 8.836 37.281 -5.189 1.00 48.12 88 GLN A CA 1
ATOM 651 C C . GLN A 1 88 ? 7.356 37.126 -4.809 1.00 48.12 88 GLN A C 1
ATOM 653 O O . GLN A 1 88 ? 6.779 38.068 -4.271 1.00 48.12 88 GLN A O 1
ATOM 658 N N . ASN A 1 89 ? 6.757 35.949 -5.018 1.00 45.41 89 ASN A N 1
ATOM 659 C CA . ASN A 1 89 ? 5.377 35.687 -4.598 1.00 45.41 89 ASN A CA 1
ATOM 660 C C . ASN A 1 89 ? 5.254 35.402 -3.093 1.00 45.41 89 ASN A C 1
ATOM 662 O O . ASN A 1 89 ? 4.252 35.770 -2.493 1.00 45.41 89 ASN A O 1
ATOM 666 N N . LEU A 1 90 ? 6.286 34.839 -2.454 1.00 42.31 90 LEU A N 1
ATOM 667 C CA . LEU A 1 90 ? 6.259 34.565 -1.011 1.00 42.31 90 LEU A CA 1
ATOM 668 C C . LEU A 1 90 ? 6.423 35.827 -0.141 1.00 42.31 90 LEU A C 1
ATOM 670 O O . LEU A 1 90 ? 5.994 35.843 1.006 1.00 42.31 90 LEU A O 1
ATOM 674 N N . SER A 1 91 ? 7.023 36.896 -0.678 1.00 39.47 91 SER A N 1
ATOM 675 C CA . SER A 1 91 ? 7.248 38.148 0.065 1.00 39.47 91 SER A CA 1
ATOM 676 C C . SER A 1 91 ? 6.076 39.138 -0.004 1.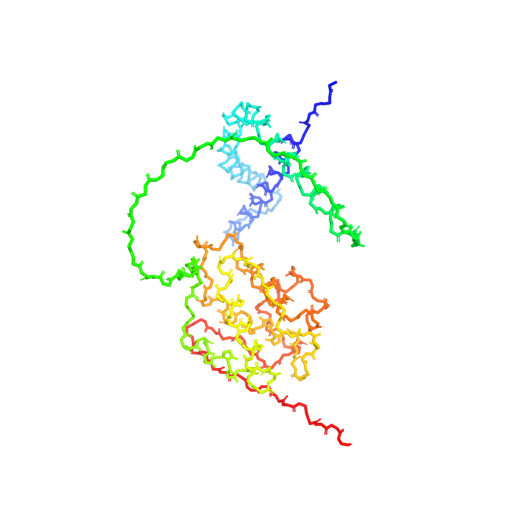00 39.47 91 SER A C 1
ATOM 678 O O . SER A 1 91 ? 6.148 40.183 0.635 1.00 39.47 91 SER A O 1
ATOM 680 N N . LYS A 1 92 ? 5.020 38.850 -0.780 1.00 42.28 92 LYS A N 1
ATOM 681 C CA . LYS A 1 92 ? 3.857 39.744 -0.960 1.00 42.28 92 LYS A CA 1
ATOM 682 C C . LYS A 1 92 ? 2.619 39.354 -0.143 1.00 42.28 92 LYS A C 1
ATOM 684 O O . LYS A 1 92 ? 1.628 40.071 -0.199 1.00 42.28 92 LYS A O 1
ATOM 689 N N . THR A 1 93 ? 2.659 38.264 0.625 1.00 37.25 93 THR A N 1
ATOM 690 C CA . THR A 1 93 ? 1.488 37.751 1.372 1.00 37.25 93 THR A CA 1
ATOM 691 C C . THR A 1 93 ? 1.584 37.967 2.890 1.00 37.25 93 THR A C 1
ATOM 693 O O . THR A 1 93 ? 0.820 37.379 3.645 1.00 37.25 93 THR A O 1
ATOM 696 N N . VAL A 1 94 ? 2.498 38.824 3.357 1.00 41.38 94 VAL A N 1
ATOM 697 C CA . VAL A 1 94 ? 2.588 39.240 4.769 1.00 41.38 94 VAL A CA 1
ATOM 698 C C . VAL A 1 94 ? 2.744 40.760 4.833 1.00 41.38 94 VAL A C 1
ATOM 700 O O . VAL A 1 94 ? 3.850 41.264 4.955 1.00 41.38 94 VAL A O 1
ATOM 703 N N . ASP A 1 95 ? 1.651 41.484 4.602 1.00 29.48 95 ASP A N 1
ATOM 704 C CA . ASP A 1 95 ? 1.164 42.561 5.479 1.00 29.48 95 ASP A CA 1
ATOM 705 C C . ASP A 1 95 ? -0.088 43.200 4.864 1.00 29.48 95 ASP A C 1
ATOM 707 O O . ASP A 1 95 ? -0.140 43.538 3.681 1.00 29.48 95 ASP A O 1
ATOM 711 N N . SER A 1 96 ? -1.129 43.324 5.682 1.00 34.59 96 SER A N 1
ATOM 712 C CA . SER A 1 96 ? -2.421 43.917 5.340 1.00 34.59 96 SER A CA 1
ATOM 713 C C . SER A 1 96 ? -2.465 45.371 5.808 1.00 34.59 96 SER A C 1
ATOM 715 O O . SER A 1 96 ? -2.131 45.633 6.960 1.00 34.59 96 SER A O 1
ATOM 717 N N . GLY A 1 97 ? -2.995 46.290 4.989 1.00 29.00 97 GLY A N 1
ATOM 718 C CA . GLY A 1 97 ? -3.577 47.535 5.510 1.00 29.00 97 GLY A CA 1
ATOM 719 C C . GLY A 1 97 ? -3.559 48.766 4.596 1.00 29.00 97 GLY A C 1
ATOM 720 O O . GLY A 1 97 ? -2.519 49.383 4.414 1.00 29.00 97 GLY A O 1
ATOM 721 N N . ASN A 1 98 ? -4.768 49.178 4.196 1.00 26.95 98 ASN A N 1
ATOM 722 C CA . ASN A 1 98 ? -5.228 50.519 3.790 1.00 26.95 98 ASN A CA 1
ATOM 723 C C . ASN A 1 98 ? -4.923 51.061 2.371 1.00 26.95 98 ASN A C 1
ATOM 725 O O . ASN A 1 98 ? -3.790 51.297 1.972 1.00 26.95 98 ASN A O 1
ATOM 729 N N . ALA A 1 99 ? -6.019 51.334 1.650 1.00 30.25 99 ALA A N 1
ATOM 730 C CA . ALA A 1 99 ? -6.138 52.183 0.454 1.00 30.25 99 ALA A CA 1
ATOM 731 C C . ALA A 1 99 ? -6.113 53.692 0.835 1.00 30.25 99 ALA A C 1
ATOM 733 O O . ALA A 1 99 ? -6.041 53.968 2.037 1.00 30.25 99 ALA A O 1
ATOM 734 N N . PRO A 1 100 ? -6.308 54.681 -0.079 1.00 47.34 100 PRO A N 1
ATOM 735 C CA . PRO A 1 100 ? -6.420 54.661 -1.556 1.00 47.34 100 PRO A CA 1
ATOM 736 C C . PRO A 1 100 ? -5.553 55.741 -2.275 1.00 47.34 100 PRO A C 1
ATOM 738 O O . PRO A 1 100 ? -5.170 56.707 -1.641 1.00 47.34 100 PRO A O 1
ATOM 741 N N . GLU A 1 101 ? -5.295 55.634 -3.594 1.00 26.20 101 GLU A N 1
ATOM 742 C CA . GLU A 1 101 ? -5.355 56.759 -4.575 1.00 26.20 101 GLU A CA 1
ATOM 743 C C . GLU A 1 101 ? -4.795 56.425 -5.981 1.00 26.20 101 GLU A C 1
ATOM 745 O O . GLU A 1 101 ? -3.635 56.073 -6.147 1.00 26.20 101 GLU A O 1
ATOM 750 N N . SER A 1 102 ? -5.664 56.633 -6.981 1.00 24.64 102 SER A N 1
ATOM 751 C CA . SER A 1 102 ? -5.497 57.419 -8.224 1.00 24.64 102 SER A CA 1
ATOM 752 C C . SER A 1 102 ? -4.428 57.091 -9.305 1.00 24.64 102 SER A C 1
ATOM 754 O O . SER A 1 102 ? -3.235 57.167 -9.047 1.00 24.64 102 SER A O 1
ATOM 756 N N . LEU A 1 103 ? -4.936 56.950 -10.556 1.00 26.53 103 LEU A N 1
ATOM 757 C CA . LEU A 1 103 ? -4.462 57.539 -11.843 1.00 26.53 103 LEU A CA 1
ATOM 758 C C . LEU A 1 103 ? -3.091 57.055 -12.407 1.00 26.53 103 LEU A C 1
ATOM 760 O O . LEU A 1 103 ? -2.108 57.047 -11.689 1.00 26.53 103 LEU A O 1
ATOM 764 N N . LYS A 1 104 ? -2.854 56.688 -13.683 1.00 29.42 104 LYS A N 1
ATOM 765 C CA . LYS A 1 104 ? -3.494 56.810 -15.019 1.00 29.42 104 LYS A CA 1
ATOM 766 C C . LYS A 1 104 ? -3.021 55.631 -15.914 1.00 29.42 104 LYS A C 1
ATOM 768 O O . LYS A 1 104 ? -1.965 55.073 -15.639 1.00 29.42 104 LYS A O 1
ATOM 773 N N . ALA A 1 105 ? -3.859 55.084 -16.802 1.00 27.38 105 ALA A N 1
ATOM 774 C CA . ALA A 1 105 ? -3.934 55.311 -18.266 1.00 27.38 105 ALA A CA 1
ATOM 775 C C . ALA A 1 105 ? -2.612 55.118 -19.048 1.00 27.38 105 ALA A C 1
ATOM 777 O O . ALA A 1 105 ? -1.662 55.858 -18.819 1.00 27.38 105 ALA A O 1
ATOM 778 N N . ASP A 1 106 ? -2.547 54.117 -19.937 1.00 27.81 106 ASP A N 1
ATOM 779 C CA . ASP A 1 106 ? -2.705 54.327 -21.390 1.00 27.81 106 ASP A CA 1
ATOM 780 C C . ASP A 1 106 ? -2.729 52.986 -22.166 1.00 27.81 106 ASP A C 1
ATOM 782 O O . ASP A 1 106 ? -1.851 52.142 -21.997 1.00 27.81 106 ASP A O 1
ATOM 786 N N . ASP A 1 107 ? -3.807 52.829 -22.949 1.00 28.06 107 ASP A N 1
ATOM 787 C CA . ASP A 1 107 ? -4.013 52.190 -24.267 1.00 28.06 107 ASP A CA 1
ATOM 788 C C . ASP A 1 107 ? -3.214 50.927 -24.667 1.00 28.06 107 ASP A C 1
ATOM 790 O O . ASP A 1 107 ? -1.998 50.841 -24.549 1.00 28.06 107 ASP A O 1
ATOM 794 N N . ILE A 1 108 ? -3.851 49.884 -25.220 1.00 30.69 108 ILE A N 1
ATOM 795 C CA . ILE A 1 108 ? -4.282 49.839 -26.632 1.00 30.69 108 ILE A CA 1
ATOM 796 C C . ILE A 1 108 ? -5.592 49.036 -26.827 1.00 30.69 108 ILE A C 1
ATOM 798 O O . ILE A 1 108 ? -5.744 47.915 -26.344 1.00 30.69 108 ILE A O 1
ATOM 802 N N . ALA A 1 109 ? -6.490 49.666 -27.598 1.00 27.73 109 ALA A N 1
ATOM 803 C CA . ALA A 1 109 ? -7.736 49.227 -28.248 1.00 27.73 109 ALA A CA 1
ATOM 804 C C . ALA A 1 109 ? -7.818 47.728 -28.623 1.00 27.73 109 ALA A C 1
ATOM 806 O O . ALA A 1 109 ? -6.870 47.162 -29.157 1.00 27.73 109 ALA A O 1
ATOM 807 N N . VAL A 1 110 ? -8.893 46.997 -28.299 1.00 29.33 110 VAL A N 1
ATOM 808 C CA . VAL A 1 110 ? -10.273 47.020 -28.853 1.00 29.33 110 VAL A CA 1
ATOM 809 C C . VAL A 1 110 ? -10.350 46.744 -30.358 1.00 29.33 110 VAL A C 1
ATOM 811 O O . VAL A 1 110 ? -9.947 47.559 -31.180 1.00 29.33 110 VAL A O 1
ATOM 814 N N . THR A 1 111 ? -10.962 45.607 -30.699 1.00 27.80 111 THR A N 1
ATOM 815 C CA . THR A 1 111 ? -12.159 45.462 -31.566 1.00 27.80 111 THR A CA 1
ATOM 816 C C . THR A 1 111 ? -12.605 43.988 -31.470 1.00 27.80 111 THR A C 1
ATOM 818 O O . THR A 1 111 ? -11.808 43.095 -31.732 1.00 27.80 111 THR A O 1
ATOM 821 N N . CYS A 1 112 ? -13.701 43.691 -30.751 1.00 26.97 112 CYS A N 1
ATOM 822 C CA . CYS A 1 112 ? -15.104 43.562 -31.214 1.00 26.97 112 CYS A CA 1
ATOM 823 C C . CYS A 1 112 ? -15.311 42.429 -32.234 1.00 26.97 112 CYS A C 1
ATOM 825 O O . CYS A 1 112 ? -14.566 42.338 -33.198 1.00 26.97 112 CYS A O 1
ATOM 827 N N . ASP A 1 113 ? -16.363 41.618 -32.248 1.00 25.78 113 ASP A N 1
ATOM 828 C CA . ASP A 1 113 ? -17.460 41.218 -31.355 1.00 25.78 113 ASP A CA 1
ATOM 829 C C . ASP A 1 113 ? -18.310 40.295 -32.250 1.00 25.78 113 ASP A C 1
ATOM 831 O O . ASP A 1 113 ? -18.514 40.651 -33.415 1.00 25.78 113 ASP A O 1
ATOM 835 N N . ARG A 1 114 ? -18.855 39.178 -31.738 1.00 30.66 114 ARG A N 1
ATOM 836 C CA . ARG A 1 114 ? -20.274 38.815 -31.956 1.00 30.66 114 ARG A CA 1
ATOM 837 C C . ARG A 1 114 ? -20.703 37.502 -31.282 1.00 30.66 114 ARG A C 1
ATOM 839 O O . ARG A 1 114 ? -20.363 36.420 -31.733 1.00 30.66 114 ARG A O 1
ATOM 846 N N . GLN A 1 115 ? -21.556 37.700 -30.274 1.00 27.27 115 GLN A N 1
ATOM 847 C CA . GLN A 1 115 ? -22.821 37.009 -29.978 1.00 27.27 115 GLN A CA 1
ATOM 848 C C . GLN A 1 115 ? -22.835 35.481 -29.815 1.00 27.27 115 GLN A C 1
ATOM 850 O O . GLN A 1 115 ? -22.842 34.748 -30.794 1.00 27.27 115 GLN A O 1
ATOM 855 N N . GLY A 1 116 ? -23.153 35.066 -28.584 1.00 26.84 116 GLY A N 1
ATOM 856 C CA . GLY A 1 116 ? -24.362 34.270 -28.366 1.00 26.84 116 GLY A CA 1
ATOM 857 C C . GLY A 1 116 ? -24.178 32.956 -27.614 1.00 26.84 116 GLY A C 1
ATOM 858 O O . GLY A 1 116 ? -23.504 32.060 -28.093 1.00 26.84 116 GLY A O 1
ATOM 859 N N . GLU A 1 117 ? -24.924 32.867 -26.516 1.00 31.47 117 GLU A N 1
ATOM 860 C CA . GLU A 1 117 ? -25.448 31.661 -25.867 1.00 31.47 117 GLU A CA 1
ATOM 861 C C . GLU A 1 117 ? -24.693 31.074 -24.669 1.00 31.47 117 GLU A C 1
ATOM 863 O O . GLU A 1 117 ? -23.483 30.872 -24.627 1.00 31.47 117 GLU A O 1
ATOM 868 N N . GLU A 1 118 ? -25.520 30.886 -23.648 1.00 40.00 118 GLU A N 1
ATOM 869 C CA . GLU A 1 118 ? -25.264 30.441 -22.298 1.00 40.00 118 GLU A CA 1
ATOM 870 C C . GLU A 1 118 ? -24.755 28.998 -22.311 1.00 40.00 118 GLU A C 1
ATOM 872 O O . GLU A 1 118 ? -25.326 28.117 -22.948 1.00 40.00 118 GLU A O 1
ATOM 877 N N . GLY A 1 119 ? -23.677 28.754 -21.579 1.00 26.36 119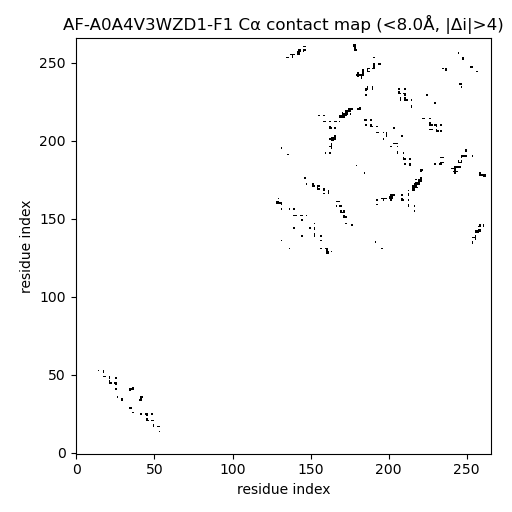 GLY A N 1
ATOM 878 C CA . GLY A 1 119 ? -23.101 27.431 -21.426 1.00 26.36 119 GLY A CA 1
ATOM 879 C C . GLY A 1 119 ? -22.180 27.447 -20.227 1.00 26.36 119 GLY A C 1
ATOM 880 O O . GLY A 1 119 ? -21.052 27.924 -20.309 1.00 26.36 119 GLY A O 1
ATOM 881 N N . GLU A 1 120 ? -22.721 26.993 -19.104 1.00 34.16 120 GLU A N 1
ATOM 882 C CA . GLU A 1 120 ? -22.021 26.571 -17.898 1.00 34.16 120 GLU A CA 1
ATOM 883 C C . GLU A 1 120 ? -20.591 26.103 -18.215 1.00 34.16 120 GLU A C 1
ATOM 885 O O . GLU A 1 120 ? -20.376 25.082 -18.873 1.00 34.16 120 GLU A O 1
ATOM 890 N N . VAL A 1 121 ? -19.599 26.892 -17.787 1.00 28.91 121 VAL A N 1
ATOM 891 C CA . VAL A 1 121 ? -18.188 26.518 -17.886 1.00 28.91 121 VAL A CA 1
ATOM 892 C C . VAL A 1 121 ? -17.974 25.393 -16.887 1.00 28.91 121 VAL A C 1
ATOM 894 O O . VAL A 1 121 ? -17.631 25.610 -15.727 1.00 28.91 121 VAL A O 1
ATOM 897 N N . SER A 1 122 ? -18.234 24.177 -17.360 1.00 31.84 122 SER A N 1
ATOM 898 C CA . SER A 1 122 ? -17.734 22.958 -16.756 1.00 31.84 122 SER A CA 1
ATOM 899 C C . SER A 1 122 ? -16.231 23.129 -16.564 1.00 31.84 122 SER A C 1
ATOM 901 O O . SER A 1 122 ? -15.452 23.303 -17.506 1.00 31.84 122 SER A O 1
ATOM 903 N N . VAL A 1 123 ? -15.834 23.141 -15.297 1.00 36.44 123 VAL A N 1
ATOM 904 C CA . VAL A 1 123 ? -14.454 22.939 -14.889 1.00 36.44 123 VAL A CA 1
ATOM 905 C C . VAL A 1 123 ? -14.097 21.537 -15.369 1.00 36.44 123 VAL A C 1
ATOM 907 O O . VAL A 1 123 ? -14.428 20.545 -14.729 1.00 36.44 123 VAL A O 1
ATOM 910 N N . VAL A 1 124 ? -13.480 21.440 -16.546 1.00 39.19 124 VAL A N 1
ATOM 911 C CA . VAL A 1 124 ? -12.853 20.199 -16.998 1.00 39.19 124 VAL A CA 1
ATOM 912 C C . VAL A 1 124 ? -11.573 20.042 -16.181 1.00 39.19 124 VAL A C 1
ATOM 914 O O . VAL A 1 124 ? -10.472 20.371 -16.626 1.00 39.19 124 VAL A O 1
ATOM 917 N N . GLU A 1 125 ? -11.729 19.566 -14.947 1.00 37.50 125 GLU A N 1
ATOM 918 C CA . GLU A 1 125 ? -10.666 18.839 -14.274 1.00 37.50 125 GLU A CA 1
ATOM 919 C C . GLU A 1 125 ? -10.463 17.547 -15.064 1.00 37.50 125 GLU A C 1
ATOM 921 O O . GLU A 1 125 ? -11.313 16.664 -15.132 1.00 37.50 125 GLU A O 1
ATOM 926 N N . ASN A 1 126 ? -9.338 17.495 -15.767 1.00 39.72 126 ASN A N 1
ATOM 927 C CA . ASN A 1 126 ? -8.856 16.333 -16.492 1.00 39.72 126 ASN A CA 1
ATOM 928 C C . ASN A 1 126 ? -8.435 15.261 -15.474 1.00 39.72 126 ASN A C 1
ATOM 930 O O . ASN A 1 126 ? -7.242 15.067 -15.226 1.00 39.72 126 ASN A O 1
ATOM 934 N N . ASP A 1 127 ? -9.418 14.618 -14.848 1.00 43.69 127 ASP A N 1
ATOM 935 C CA . ASP A 1 127 ? -9.206 13.599 -13.833 1.00 43.69 127 ASP A CA 1
ATOM 936 C C . ASP A 1 127 ? -8.985 12.244 -14.512 1.00 43.69 127 ASP A C 1
ATOM 938 O O . ASP A 1 127 ? -9.899 11.475 -14.796 1.00 43.69 127 ASP A O 1
ATOM 942 N N . LYS A 1 128 ? -7.723 11.959 -14.840 1.00 45.62 128 LYS A N 1
ATOM 943 C CA . LYS A 1 128 ? -7.279 10.605 -15.200 1.00 45.62 128 LYS A CA 1
ATOM 944 C C . LYS A 1 128 ? -6.994 9.791 -13.936 1.00 45.62 128 LYS A C 1
ATOM 946 O O . LYS A 1 128 ? -5.945 9.148 -13.840 1.00 45.62 128 LYS A O 1
ATOM 951 N N . THR A 1 129 ? -7.876 9.844 -12.943 1.00 56.22 129 THR A N 1
ATOM 952 C CA . THR A 1 129 ? -7.848 8.893 -11.834 1.00 56.22 129 THR A CA 1
ATOM 953 C C . THR A 1 129 ? -8.323 7.544 -12.362 1.00 56.22 129 THR A C 1
ATOM 955 O O . THR A 1 129 ? -9.335 7.429 -13.046 1.00 56.22 129 THR A O 1
ATOM 958 N N . ALA A 1 130 ? -7.532 6.500 -12.122 1.00 67.00 130 ALA A N 1
ATOM 959 C CA . ALA A 1 130 ? -7.933 5.154 -12.501 1.00 67.00 130 ALA A CA 1
ATOM 960 C C . ALA A 1 130 ? -9.154 4.752 -11.664 1.00 67.00 130 ALA A C 1
ATOM 962 O O . ALA A 1 130 ? -9.106 4.837 -10.436 1.00 67.00 130 ALA A O 1
ATOM 963 N N . GLU A 1 131 ? -10.228 4.302 -12.311 1.00 83.88 131 GLU A N 1
ATOM 964 C CA . GLU A 1 131 ? -11.383 3.752 -11.602 1.00 83.88 131 GLU A CA 1
ATOM 965 C C . GLU A 1 131 ? -10.975 2.479 -10.843 1.00 83.88 131 GLU A C 1
ATOM 967 O O . GLU A 1 131 ? -10.302 1.592 -11.376 1.00 83.88 131 GLU A O 1
ATOM 972 N N . LEU A 1 132 ? -11.359 2.398 -9.566 1.00 90.88 132 LEU A N 1
ATOM 973 C CA . LEU A 1 132 ? -11.182 1.197 -8.751 1.00 90.88 132 LEU A CA 1
ATOM 974 C C . LEU A 1 132 ? -12.343 0.239 -9.019 1.00 90.88 132 LEU A C 1
ATOM 976 O O . LEU A 1 132 ? -13.479 0.675 -9.183 1.00 90.88 132 LEU A O 1
ATOM 980 N N . SER A 1 133 ? -12.078 -1.067 -9.011 1.00 93.19 133 SER A N 1
ATOM 981 C CA . SER A 1 133 ? -13.149 -2.059 -9.123 1.00 93.19 133 SER A CA 1
ATOM 982 C C . SER A 1 133 ? -14.067 -2.035 -7.897 1.00 93.19 133 SER A C 1
ATOM 984 O O . SER A 1 133 ? -13.625 -1.755 -6.779 1.00 93.19 133 SER A O 1
ATOM 986 N N . GLU A 1 134 ? -15.334 -2.411 -8.086 1.00 94.50 134 GLU A N 1
ATOM 987 C CA . GLU A 1 134 ? -16.310 -2.539 -6.992 1.00 94.50 134 GLU A CA 1
ATOM 988 C C . GLU A 1 134 ? -15.828 -3.488 -5.885 1.00 94.50 134 GLU A C 1
ATOM 990 O O . GLU A 1 134 ? -16.057 -3.230 -4.708 1.00 94.50 134 GLU A O 1
ATOM 995 N N . GLU A 1 135 ? -15.094 -4.550 -6.243 1.00 95.25 135 GLU A N 1
ATOM 996 C CA . GLU A 1 135 ? -14.481 -5.470 -5.277 1.00 95.25 135 GLU A CA 1
ATOM 997 C C . GLU A 1 135 ? -13.499 -4.743 -4.345 1.00 95.25 135 GLU A C 1
ATOM 999 O O . GLU A 1 135 ? -13.514 -4.953 -3.132 1.00 95.25 135 GLU A O 1
ATOM 1004 N N . ILE A 1 136 ? -12.653 -3.867 -4.895 1.00 95.88 136 ILE A N 1
ATOM 1005 C CA . ILE A 1 136 ? -11.679 -3.101 -4.112 1.00 95.88 136 ILE A CA 1
ATOM 1006 C C . ILE A 1 136 ? -12.394 -2.080 -3.235 1.00 95.88 136 ILE A C 1
ATOM 1008 O O . ILE A 1 136 ? -12.066 -1.966 -2.055 1.00 95.88 136 ILE A O 1
ATOM 1012 N N . ILE A 1 137 ? -13.379 -1.370 -3.786 1.00 96.25 137 ILE A N 1
ATOM 1013 C CA . ILE A 1 137 ? -14.173 -0.398 -3.029 1.00 96.25 137 ILE A CA 1
ATOM 1014 C C . ILE A 1 137 ? -14.869 -1.105 -1.856 1.00 96.25 137 ILE A C 1
ATOM 1016 O O . ILE A 1 137 ? -14.709 -0.695 -0.708 1.00 96.25 137 ILE A O 1
ATOM 1020 N N . GLY A 1 138 ? -15.545 -2.228 -2.116 1.00 96.31 138 GLY A N 1
ATOM 1021 C CA . GLY A 1 138 ? -16.206 -3.036 -1.091 1.00 96.31 138 GLY A CA 1
ATOM 1022 C C . GLY A 1 138 ? -15.240 -3.591 -0.042 1.00 96.31 138 GLY A C 1
ATOM 1023 O O . GLY A 1 138 ? -15.554 -3.591 1.148 1.00 96.31 138 GLY A O 1
ATOM 1024 N N . TYR A 1 139 ? -14.037 -4.004 -0.449 1.00 97.50 139 TYR A N 1
ATOM 1025 C CA . TYR A 1 139 ? -12.993 -4.446 0.475 1.00 97.50 139 TYR A CA 1
ATOM 1026 C C . TYR A 1 139 ? -12.533 -3.334 1.419 1.00 97.50 139 TYR A C 1
ATOM 1028 O O . TYR A 1 139 ? -12.413 -3.562 2.626 1.00 97.50 139 TYR A O 1
ATOM 1036 N N . ILE A 1 140 ? -12.286 -2.137 0.885 1.00 96.62 140 ILE A N 1
ATOM 1037 C CA . ILE A 1 140 ? -11.809 -0.982 1.651 1.00 96.62 140 ILE A CA 1
ATOM 1038 C C . ILE A 1 140 ? -12.894 -0.514 2.624 1.00 96.62 140 ILE A C 1
ATOM 1040 O O . ILE A 1 140 ? -12.646 -0.471 3.834 1.00 96.62 140 ILE A O 1
ATOM 1044 N N . SER A 1 141 ? -14.101 -0.250 2.118 1.00 96.38 141 SER A N 1
ATOM 1045 C CA . SER A 1 141 ? -15.232 0.208 2.929 1.00 96.38 141 SER A CA 1
ATOM 1046 C C . SER A 1 141 ? -15.645 -0.836 3.966 1.00 96.38 141 SER A C 1
ATOM 1048 O O . SER A 1 141 ? -15.882 -0.495 5.118 1.00 96.38 141 SER A O 1
ATOM 1050 N N . GLY A 1 142 ? -15.655 -2.125 3.615 1.00 95.81 142 GLY A N 1
ATOM 1051 C CA . GLY A 1 142 ? -15.988 -3.193 4.560 1.00 95.81 142 GLY A CA 1
ATOM 1052 C C . GLY A 1 142 ? -14.935 -3.405 5.654 1.00 95.81 142 GLY A C 1
ATOM 1053 O O . GLY A 1 142 ? -15.281 -3.758 6.778 1.00 95.81 142 GLY A O 1
ATOM 1054 N N . THR A 1 143 ? -13.652 -3.183 5.348 1.00 96.00 143 THR A N 1
ATOM 1055 C CA . THR A 1 143 ? -12.554 -3.381 6.312 1.00 96.00 143 THR A CA 1
ATOM 1056 C C . THR A 1 143 ? -12.470 -2.234 7.322 1.00 96.00 143 THR A C 1
ATOM 1058 O O . THR A 1 143 ? -12.209 -2.461 8.503 1.00 96.00 143 THR A O 1
ATOM 1061 N N . PHE A 1 144 ? -12.704 -0.997 6.873 1.00 95.44 144 PHE A N 1
ATOM 1062 C CA . PHE A 1 144 ? -12.529 0.202 7.698 1.00 95.44 144 PHE A CA 1
ATOM 1063 C C . PHE A 1 144 ? -13.820 0.946 8.048 1.00 95.44 144 PHE A C 1
ATOM 1065 O O . PHE A 1 144 ? -13.745 1.903 8.810 1.00 95.44 144 PHE A O 1
ATOM 1072 N N . GLY A 1 145 ? -14.991 0.513 7.579 1.00 93.12 145 GLY A N 1
ATOM 1073 C CA . GLY A 1 145 ? -16.256 1.233 7.786 1.00 93.12 145 GLY A CA 1
ATOM 1074 C C . GLY A 1 145 ? -16.676 1.404 9.251 1.00 93.12 145 GLY A 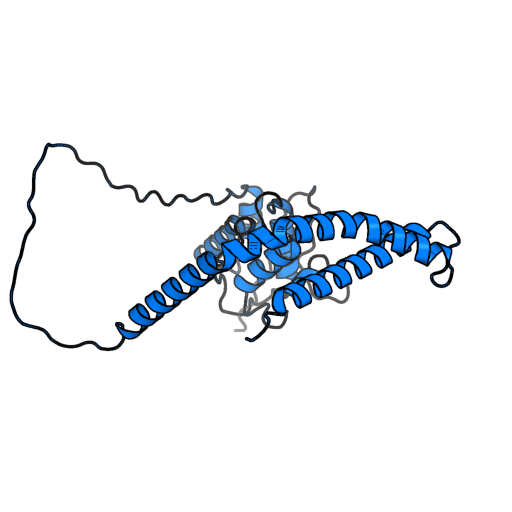C 1
ATOM 1075 O O . GLY A 1 145 ? -17.405 2.329 9.574 1.00 93.12 145 GLY A O 1
ATOM 1076 N N . ASN A 1 146 ? -16.168 0.565 10.161 1.00 91.44 146 ASN A N 1
ATOM 1077 C CA . ASN A 1 146 ? -16.397 0.715 11.606 1.00 91.44 146 ASN A CA 1
ATOM 1078 C C . ASN A 1 146 ? -15.325 1.566 12.315 1.00 91.44 146 ASN A C 1
ATOM 1080 O O . ASN A 1 146 ? -15.421 1.792 13.519 1.00 91.44 146 ASN A O 1
ATOM 1084 N N . LEU A 1 147 ? -14.268 1.970 11.605 1.00 92.44 147 LEU A N 1
ATOM 1085 C CA . LEU A 1 147 ? -13.104 2.669 12.162 1.00 92.44 147 LEU A CA 1
ATOM 1086 C C . LEU A 1 147 ? -12.909 4.074 11.592 1.00 92.44 147 LEU A C 1
ATOM 1088 O O . LEU A 1 147 ? -12.321 4.919 12.262 1.00 92.44 147 LEU A O 1
ATOM 1092 N N . LEU A 1 148 ? -13.336 4.294 10.353 1.00 94.62 148 LEU A N 1
ATOM 1093 C CA . LEU A 1 148 ? -13.171 5.532 9.605 1.00 94.62 148 LEU A CA 1
ATOM 1094 C C . LEU A 1 148 ? -14.548 6.076 9.227 1.00 94.62 148 LEU A C 1
ATOM 1096 O O . LEU A 1 148 ? -15.459 5.300 8.945 1.00 94.62 148 LEU A O 1
ATOM 1100 N N . SER A 1 149 ? -14.692 7.400 9.194 1.00 95.12 149 SER A N 1
ATOM 1101 C CA . SER A 1 149 ? -15.891 8.027 8.630 1.00 95.12 149 SER A CA 1
ATOM 1102 C C . SER A 1 149 ? -15.940 7.868 7.109 1.00 95.12 149 SER A C 1
ATOM 1104 O O . SER A 1 149 ? -14.910 7.663 6.465 1.00 95.12 149 SER A O 1
ATOM 1106 N N . ASP A 1 150 ? -17.120 8.048 6.516 1.00 95.62 150 ASP A N 1
ATOM 1107 C CA . ASP A 1 150 ? -17.301 7.983 5.059 1.00 95.62 150 ASP A CA 1
ATOM 1108 C C . ASP A 1 150 ? -16.356 8.944 4.314 1.00 95.62 150 ASP A C 1
ATOM 1110 O O . ASP A 1 150 ? -15.732 8.573 3.324 1.00 95.62 150 ASP A O 1
ATOM 1114 N N . GLU A 1 151 ? -16.142 10.152 4.847 1.00 95.62 151 GLU A N 1
ATOM 1115 C CA . GLU A 1 151 ? -15.188 11.125 4.292 1.00 95.62 151 GLU A CA 1
ATOM 1116 C C . GLU A 1 151 ? -13.740 10.612 4.300 1.00 95.62 151 GLU A C 1
ATOM 1118 O O . GLU A 1 151 ? -12.951 10.908 3.401 1.00 95.62 151 GLU A O 1
ATOM 1123 N N . GLN A 1 152 ? -13.357 9.868 5.339 1.00 97.12 152 GLN A N 1
ATOM 1124 C CA . GLN A 1 152 ? -12.027 9.272 5.443 1.00 97.12 152 GLN A CA 1
ATOM 1125 C C . GLN A 1 152 ? -11.887 8.075 4.502 1.00 97.12 152 GLN A C 1
ATOM 1127 O O . GLN A 1 152 ? -10.832 7.907 3.887 1.00 97.12 152 GLN A O 1
ATOM 1132 N N . ILE A 1 153 ? -12.944 7.274 4.354 1.00 96.94 153 ILE A N 1
ATOM 1133 C CA . ILE A 1 153 ? -12.993 6.185 3.377 1.00 96.94 153 ILE A CA 1
ATOM 1134 C C . ILE A 1 153 ? -12.839 6.738 1.958 1.00 96.94 153 ILE A C 1
ATOM 1136 O O . ILE A 1 153 ? -11.993 6.241 1.218 1.00 96.94 153 ILE A O 1
ATOM 1140 N N . GLU A 1 154 ? -13.547 7.808 1.598 1.00 96.50 154 GLU A N 1
ATOM 1141 C CA . GLU A 1 154 ? -13.413 8.424 0.271 1.00 96.50 154 GLU A CA 1
ATOM 1142 C C . GLU A 1 154 ? -12.003 8.964 0.008 1.00 96.50 154 GLU A C 1
ATOM 1144 O O . GLU A 1 154 ? -11.434 8.713 -1.055 1.00 96.50 154 GLU A O 1
ATOM 1149 N N . LYS A 1 155 ? -11.369 9.610 0.995 1.00 96.69 155 LYS A N 1
ATOM 1150 C CA . LYS A 1 155 ? -9.954 10.020 0.886 1.00 96.69 155 LYS A CA 1
ATOM 1151 C C . LYS A 1 155 ? -9.016 8.836 0.696 1.00 96.69 155 LYS A C 1
ATOM 1153 O O . LYS A 1 155 ? -8.043 8.916 -0.053 1.00 96.69 155 LYS A O 1
ATOM 1158 N N . LEU A 1 156 ? -9.283 7.729 1.384 1.00 97.25 156 LEU A N 1
ATOM 1159 C CA . LEU A 1 156 ? -8.491 6.516 1.239 1.00 97.25 156 LEU A CA 1
ATOM 1160 C C . LEU A 1 156 ? -8.652 5.921 -0.166 1.00 97.25 156 LEU A C 1
ATOM 1162 O O . LEU A 1 156 ? -7.652 5.554 -0.783 1.00 97.25 156 LEU A O 1
ATOM 1166 N N . LEU A 1 157 ? -9.881 5.868 -0.686 1.00 96.69 157 LEU A N 1
ATOM 1167 C CA . LEU A 1 157 ? -10.167 5.440 -2.057 1.00 96.69 157 LEU A CA 1
ATOM 1168 C C . LEU A 1 157 ? -9.448 6.329 -3.074 1.00 96.69 157 LEU A C 1
ATOM 1170 O O . LEU A 1 157 ? -8.775 5.817 -3.968 1.00 96.69 157 LEU A O 1
ATOM 1174 N N . ASP A 1 158 ? -9.516 7.645 -2.906 1.00 95.44 158 ASP A N 1
ATOM 1175 C CA . ASP A 1 158 ? -8.822 8.606 -3.761 1.00 95.44 158 ASP A CA 1
ATOM 1176 C C . ASP A 1 158 ? -7.291 8.423 -3.739 1.00 95.44 158 ASP A C 1
ATOM 1178 O O . ASP A 1 158 ? -6.647 8.356 -4.790 1.00 95.44 158 ASP A O 1
ATOM 1182 N N . ASN A 1 159 ? -6.697 8.192 -2.566 1.00 96.25 159 ASN A N 1
ATOM 1183 C CA . ASN A 1 159 ? -5.275 7.855 -2.465 1.00 96.25 159 ASN A CA 1
ATOM 1184 C C . ASN A 1 159 ? -4.903 6.592 -3.259 1.00 96.25 159 ASN A C 1
ATOM 1186 O O . ASN A 1 159 ? -3.844 6.558 -3.893 1.00 96.25 159 ASN A O 1
ATOM 1190 N N . PHE A 1 160 ? -5.759 5.565 -3.258 1.00 95.56 160 PHE A N 1
ATOM 1191 C CA . PHE A 1 160 ? -5.546 4.366 -4.072 1.00 95.56 160 PHE A CA 1
ATOM 1192 C C . PHE A 1 160 ? -5.686 4.649 -5.572 1.00 95.56 160 PHE A C 1
ATOM 1194 O O . PHE A 1 160 ? -4.858 4.163 -6.347 1.00 95.56 160 PHE A O 1
ATOM 1201 N N . ARG A 1 161 ? -6.652 5.480 -5.992 1.00 93.62 161 ARG A N 1
ATOM 1202 C CA . ARG A 1 161 ? -6.775 5.939 -7.394 1.00 93.62 161 ARG A CA 1
ATOM 1203 C C . ARG A 1 161 ? -5.504 6.665 -7.856 1.00 93.62 161 ARG A C 1
ATOM 1205 O O . ARG A 1 161 ? -5.035 6.461 -8.977 1.00 93.62 161 ARG A O 1
ATOM 1212 N N . LYS A 1 162 ? -4.890 7.443 -6.959 1.00 93.19 162 LYS A N 1
ATOM 1213 C CA . LYS A 1 162 ? -3.643 8.197 -7.183 1.00 93.19 162 LYS A CA 1
ATOM 1214 C C . LYS A 1 162 ? -2.360 7.365 -7.039 1.00 93.19 162 LYS A C 1
ATOM 1216 O O . LYS A 1 162 ? -1.259 7.894 -7.215 1.00 93.19 162 LYS A O 1
ATOM 1221 N N . LEU A 1 163 ? -2.445 6.061 -6.744 1.00 92.81 163 LEU A N 1
ATOM 1222 C CA . LEU A 1 163 ? -1.255 5.213 -6.580 1.00 92.81 163 LEU A CA 1
ATOM 1223 C C . LEU A 1 163 ? -0.392 5.207 -7.848 1.00 92.81 163 LEU A C 1
ATOM 1225 O O . LEU A 1 163 ? 0.828 5.377 -7.782 1.00 92.81 163 LEU A O 1
ATOM 1229 N N . ASN A 1 164 ? -1.026 5.025 -9.007 1.00 88.56 164 ASN A N 1
ATOM 1230 C CA . ASN A 1 164 ? -0.320 4.916 -10.280 1.00 88.56 164 ASN A CA 1
ATOM 1231 C C . ASN A 1 164 ? 0.246 6.257 -10.761 1.00 88.56 164 ASN A C 1
ATOM 1233 O O . ASN A 1 164 ? 1.251 6.265 -11.460 1.00 88.56 164 ASN A O 1
ATOM 1237 N N . THR A 1 165 ? -0.305 7.384 -10.313 1.00 87.06 165 THR A N 1
ATOM 1238 C CA . THR A 1 165 ? 0.254 8.722 -10.565 1.00 87.06 165 THR A CA 1
ATOM 1239 C C . THR A 1 165 ? 1.294 9.146 -9.523 1.00 87.06 165 THR A C 1
ATOM 1241 O O . THR A 1 165 ? 1.936 10.180 -9.683 1.00 87.06 165 THR A O 1
ATOM 1244 N N . CYS A 1 166 ? 1.535 8.325 -8.492 1.00 82.31 166 CYS A N 1
ATOM 1245 C CA . CYS A 1 166 ? 2.447 8.612 -7.378 1.00 82.31 166 CYS A CA 1
ATOM 1246 C C . CYS A 1 166 ? 2.092 9.886 -6.593 1.00 82.31 166 CYS A C 1
ATOM 1248 O O . CYS A 1 166 ? 2.982 10.540 -6.038 1.00 82.31 166 CYS A O 1
ATOM 1250 N N . GLY A 1 167 ? 0.797 10.191 -6.500 1.00 72.62 167 GLY A N 1
ATOM 1251 C CA . GLY A 1 167 ? 0.269 11.240 -5.638 1.00 72.62 167 GLY A CA 1
ATOM 1252 C C . GLY A 1 167 ? 0.053 12.597 -6.320 1.00 72.62 167 GLY A C 1
ATOM 1253 O O . GLY A 1 167 ? 0.069 12.688 -7.550 1.00 72.62 167 GLY A O 1
ATOM 1254 N N . PRO A 1 168 ? -0.170 13.658 -5.516 1.00 88.94 168 PRO A N 1
ATOM 1255 C CA . PRO A 1 168 ? -0.025 13.719 -4.050 1.00 88.94 168 PRO A CA 1
ATOM 1256 C C . PRO A 1 168 ? -1.062 12.881 -3.278 1.00 88.94 168 PRO A C 1
ATOM 1258 O O . PRO A 1 168 ? -2.200 12.758 -3.712 1.00 88.94 168 PRO A O 1
ATOM 1261 N N . PHE A 1 169 ? -0.655 12.312 -2.136 1.00 93.81 169 PHE A N 1
ATOM 1262 C CA . PHE A 1 169 ? -1.528 11.536 -1.244 1.00 93.81 169 PHE A CA 1
ATOM 1263 C C . PHE A 1 169 ? -1.976 12.373 -0.047 1.00 93.81 169 PHE A C 1
ATOM 1265 O O . PHE A 1 169 ? -1.174 13.105 0.541 1.00 93.81 169 PHE A O 1
ATOM 1272 N N . GLU A 1 170 ? -3.234 12.220 0.342 1.00 94.88 170 GLU A N 1
ATOM 1273 C CA . GLU A 1 170 ? -3.832 12.914 1.474 1.00 94.88 170 GLU A CA 1
ATOM 1274 C C . GLU A 1 170 ? -3.735 12.111 2.772 1.00 94.88 170 GLU A C 1
ATOM 1276 O O . GLU A 1 170 ? -3.656 10.882 2.782 1.00 94.88 170 GLU A O 1
ATOM 1281 N N . VAL A 1 171 ? -3.771 12.821 3.899 1.00 97.12 171 VAL A N 1
ATOM 1282 C CA . VAL A 1 171 ? -3.853 12.187 5.217 1.00 97.12 171 VAL A CA 1
ATOM 1283 C C . VAL A 1 171 ? -5.296 11.761 5.471 1.00 97.12 171 VAL A C 1
ATOM 1285 O O . VAL A 1 171 ? -6.187 12.607 5.559 1.00 97.12 171 VAL A O 1
ATOM 1288 N N . VAL A 1 172 ? -5.502 10.456 5.639 1.00 96.62 172 VAL A N 1
ATOM 1289 C CA . VAL A 1 172 ? -6.812 9.846 5.907 1.00 96.62 172 VAL A CA 1
ATOM 1290 C C . VAL A 1 172 ? -7.152 9.944 7.389 1.00 96.62 172 VAL A C 1
ATOM 1292 O O . VAL A 1 172 ? -8.229 10.404 7.761 1.00 96.62 172 VAL A O 1
ATOM 1295 N N . GLU A 1 173 ? -6.212 9.566 8.253 1.00 95.06 173 GLU A N 1
ATOM 1296 C CA . GLU A 1 173 ? -6.406 9.579 9.700 1.00 95.06 173 GLU A CA 1
ATOM 1297 C C . GLU A 1 173 ? -5.242 10.296 10.393 1.00 95.06 173 GLU A C 1
ATOM 1299 O O . GLU A 1 173 ? -4.062 10.005 10.177 1.00 95.06 173 GLU A O 1
ATOM 1304 N N . LYS A 1 174 ? -5.593 11.271 11.235 1.00 92.56 174 LYS A N 1
ATOM 1305 C CA . LYS A 1 174 ? -4.654 12.135 11.961 1.00 92.56 174 LYS A CA 1
ATOM 1306 C C . LYS A 1 174 ? -4.337 11.609 13.360 1.00 92.56 174 LYS A C 1
ATOM 1308 O O . LYS A 1 174 ? -3.497 12.190 14.042 1.00 92.56 174 LYS A O 1
ATOM 1313 N N . ARG A 1 175 ? -5.006 10.549 13.812 1.00 92.62 175 ARG A N 1
ATOM 1314 C CA . ARG A 1 175 ? -4.790 9.869 15.095 1.00 92.62 175 ARG A CA 1
ATOM 1315 C C . ARG A 1 175 ? -4.247 8.459 14.868 1.00 92.62 175 ARG A C 1
ATOM 1317 O O . ARG A 1 175 ? -4.199 7.952 13.753 1.00 92.62 175 ARG A O 1
ATOM 1324 N N . LYS A 1 176 ? -3.789 7.806 15.935 1.00 92.69 176 LYS A N 1
ATOM 1325 C CA . LYS A 1 176 ? -3.469 6.378 15.861 1.00 92.69 176 LYS A CA 1
ATOM 1326 C C . LYS A 1 176 ? -4.778 5.585 15.861 1.00 92.69 176 LYS A C 1
ATOM 1328 O O . LYS A 1 176 ? -5.589 5.769 16.767 1.00 92.69 176 LYS A O 1
ATOM 1333 N N . LEU A 1 177 ? -4.956 4.708 14.873 1.00 91.88 177 LEU A N 1
ATOM 1334 C CA . LEU A 1 177 ? -6.096 3.792 14.835 1.00 91.88 177 LEU A CA 1
ATOM 1335 C C . LEU A 1 177 ? -6.020 2.823 16.018 1.00 91.88 177 LEU A C 1
ATOM 1337 O O . LEU A 1 177 ? -5.006 2.155 16.227 1.00 91.88 177 LEU A O 1
ATOM 1341 N N . GLN A 1 178 ? -7.092 2.765 16.800 1.00 89.81 178 GLN A N 1
ATOM 1342 C CA . GLN A 1 178 ? -7.195 1.866 17.943 1.00 89.81 178 GLN A CA 1
ATOM 1343 C C . GLN A 1 178 ? -7.604 0.468 17.468 1.00 89.81 178 GLN A C 1
ATOM 1345 O O . GLN A 1 178 ? -8.420 0.329 16.564 1.00 89.81 178 GLN A O 1
ATOM 1350 N N . GLY A 1 179 ? -7.022 -0.580 18.055 1.00 86.62 179 GLY A N 1
ATOM 1351 C CA . GLY A 1 179 ? -7.338 -1.970 17.688 1.00 86.62 179 GLY A CA 1
ATOM 1352 C C . GLY A 1 179 ? -6.751 -2.459 16.352 1.00 86.62 179 GLY A C 1
ATOM 1353 O O . GLY A 1 179 ? -6.950 -3.628 16.006 1.00 86.62 179 GLY A O 1
ATOM 1354 N N . VAL A 1 180 ? -5.994 -1.606 15.650 1.00 92.56 180 VAL A N 1
ATOM 1355 C CA . VAL A 1 180 ? -5.297 -1.903 14.389 1.00 92.56 180 VAL A CA 1
ATOM 1356 C C . VAL A 1 180 ? -3.787 -1.876 14.623 1.00 92.56 180 VAL A C 1
ATOM 1358 O O . VAL A 1 180 ? -3.251 -0.892 15.140 1.00 92.56 180 VAL A O 1
ATOM 1361 N N . PHE A 1 181 ? -3.088 -2.943 14.241 1.00 93.44 181 PHE A N 1
ATOM 1362 C CA . PHE A 1 181 ? -1.629 -2.987 14.292 1.00 93.44 181 PHE A CA 1
ATOM 1363 C C . PHE A 1 181 ? -1.009 -2.344 13.051 1.00 93.44 181 PHE A C 1
ATOM 1365 O O . PHE A 1 181 ? -1.608 -2.262 11.981 1.00 93.44 181 PHE A O 1
ATOM 1372 N N . GLU A 1 182 ? 0.245 -1.920 13.163 1.00 94.62 182 GLU A N 1
ATOM 1373 C CA . GLU A 1 182 ? 0.975 -1.304 12.057 1.00 94.62 182 GLU A CA 1
ATOM 1374 C C . GLU A 1 182 ? 1.064 -2.247 10.848 1.00 94.62 182 GLU A C 1
ATOM 1376 O O . GLU A 1 182 ? 0.867 -1.822 9.711 1.00 94.62 182 GLU A O 1
ATOM 1381 N N . PHE A 1 183 ? 1.267 -3.544 11.093 1.00 95.19 183 PHE A N 1
ATOM 1382 C CA . PHE A 1 183 ? 1.311 -4.558 10.041 1.00 95.19 183 PHE A CA 1
ATOM 1383 C C . PHE A 1 183 ? -0.048 -4.867 9.417 1.00 95.19 183 PHE A C 1
ATOM 1385 O O . PHE A 1 183 ? -0.084 -5.266 8.257 1.00 95.19 183 PHE A O 1
ATOM 1392 N N . ASP A 1 184 ? -1.155 -4.598 10.115 1.00 95.75 184 ASP A N 1
ATOM 1393 C CA . ASP A 1 184 ? -2.482 -4.690 9.504 1.00 95.75 184 ASP A CA 1
ATOM 1394 C C . ASP A 1 184 ? -2.617 -3.681 8.363 1.00 95.75 184 ASP A C 1
ATOM 1396 O O . ASP A 1 184 ? -3.049 -4.034 7.269 1.00 95.75 184 ASP A O 1
ATOM 1400 N N . LEU A 1 185 ? -2.163 -2.441 8.575 1.00 96.81 185 LEU A N 1
ATOM 1401 C CA . LEU A 1 185 ? -2.162 -1.417 7.527 1.00 96.81 185 LEU A CA 1
ATOM 1402 C C . LEU A 1 185 ? -1.204 -1.761 6.381 1.00 96.81 185 LEU A C 1
ATOM 1404 O O . LEU A 1 185 ? -1.510 -1.503 5.218 1.00 96.81 185 LEU A O 1
ATOM 1408 N N . ILE A 1 186 ? -0.052 -2.359 6.695 1.00 96.44 186 ILE A N 1
ATOM 1409 C CA . ILE A 1 186 ? 0.933 -2.778 5.689 1.00 96.44 186 ILE A CA 1
ATOM 1410 C C . ILE A 1 186 ? 0.370 -3.913 4.818 1.00 96.44 186 ILE A C 1
ATOM 1412 O O . ILE A 1 186 ? 0.464 -3.839 3.591 1.00 96.44 186 ILE A O 1
ATOM 1416 N N . HIS A 1 187 ? -0.257 -4.929 5.419 1.00 96.12 187 HIS A N 1
ATOM 1417 C CA . HIS A 1 187 ? -0.910 -6.022 4.689 1.00 96.12 187 HIS A CA 1
ATOM 1418 C C . HIS A 1 187 ? -2.118 -5.545 3.896 1.00 96.12 187 HIS A C 1
ATOM 1420 O O . HIS A 1 187 ? -2.300 -5.954 2.750 1.00 96.12 187 HIS A O 1
ATOM 1426 N N . PHE A 1 188 ? -2.909 -4.639 4.464 1.00 97.12 188 PHE A N 1
ATOM 1427 C CA . PHE A 1 188 ? -4.015 -4.005 3.761 1.00 97.12 188 PHE A CA 1
ATOM 1428 C C . PHE A 1 188 ? -3.533 -3.306 2.485 1.00 97.12 188 PHE A C 1
ATOM 1430 O O . PHE A 1 188 ? -4.039 -3.582 1.394 1.00 97.12 188 PHE A O 1
ATOM 1437 N N . ALA A 1 189 ? -2.499 -2.466 2.603 1.00 96.69 189 ALA A N 1
ATOM 1438 C CA . ALA A 1 189 ? -1.906 -1.785 1.459 1.00 96.69 189 ALA A CA 1
ATOM 1439 C C . ALA A 1 189 ? -1.387 -2.785 0.422 1.00 96.69 189 ALA A C 1
ATOM 1441 O O . ALA A 1 189 ? -1.627 -2.614 -0.770 1.00 96.69 189 ALA A O 1
ATOM 1442 N N . TRP A 1 190 ? -0.726 -3.860 0.858 1.00 96.06 190 TRP A N 1
ATOM 1443 C CA . TRP A 1 190 ? -0.290 -4.930 -0.036 1.00 96.06 190 TRP A CA 1
ATOM 1444 C C . TRP A 1 190 ? -1.462 -5.560 -0.805 1.00 96.06 190 TRP A C 1
ATOM 1446 O O . TRP A 1 190 ? -1.393 -5.675 -2.033 1.00 96.06 190 TRP A O 1
ATOM 1456 N N . ASN A 1 191 ? -2.535 -5.937 -0.103 1.00 96.12 191 ASN A N 1
ATOM 1457 C CA . ASN A 1 191 ? -3.694 -6.627 -0.673 1.00 96.12 191 ASN A CA 1
ATOM 1458 C C . ASN A 1 191 ? -4.362 -5.808 -1.784 1.00 96.12 191 ASN A C 1
ATOM 1460 O O . ASN A 1 191 ? -4.719 -6.373 -2.822 1.00 96.12 191 ASN A O 1
ATOM 1464 N N . VAL A 1 192 ? -4.474 -4.490 -1.595 1.00 96.31 192 VAL A N 1
ATOM 1465 C CA . VAL A 1 192 ? -5.065 -3.578 -2.584 1.00 96.31 192 VAL A CA 1
ATOM 1466 C C . VAL A 1 192 ? -4.054 -3.197 -3.662 1.00 96.31 192 VAL A C 1
ATOM 1468 O O . VAL A 1 192 ? -4.274 -3.473 -4.843 1.00 96.31 192 VAL A O 1
ATOM 1471 N N . CYS A 1 193 ? -2.913 -2.609 -3.285 1.00 95.00 193 CYS A N 1
ATOM 1472 C CA . CYS A 1 193 ? -1.955 -2.050 -4.239 1.00 95.00 193 CYS A CA 1
ATOM 1473 C C . CYS A 1 193 ? -1.454 -3.100 -5.229 1.00 95.00 193 CYS A C 1
ATOM 1475 O O . CYS A 1 193 ? -1.212 -2.776 -6.390 1.00 95.00 193 CYS A O 1
ATOM 1477 N N . ARG A 1 194 ? -1.292 -4.365 -4.818 1.00 93.62 194 ARG A N 1
ATOM 1478 C CA . ARG A 1 194 ? -0.795 -5.420 -5.714 1.00 93.62 194 ARG A CA 1
ATOM 1479 C C . ARG A 1 194 ? -1.752 -5.729 -6.871 1.00 93.62 194 ARG A C 1
ATOM 1481 O O . ARG A 1 194 ? -1.275 -6.231 -7.892 1.00 93.62 194 ARG A O 1
ATOM 1488 N N . ARG A 1 195 ? -3.047 -5.429 -6.709 1.00 93.44 195 ARG A N 1
ATOM 1489 C CA . ARG A 1 195 ? -4.102 -5.596 -7.722 1.00 93.44 195 ARG A CA 1
ATOM 1490 C C . ARG A 1 195 ? -4.225 -4.386 -8.653 1.00 93.44 195 ARG A C 1
ATOM 1492 O O . ARG A 1 195 ? -4.558 -4.571 -9.813 1.00 93.44 195 ARG A O 1
ATOM 1499 N N . ILE A 1 196 ? -3.919 -3.180 -8.168 1.00 92.62 196 ILE A N 1
ATOM 1500 C CA . ILE A 1 196 ? -4.095 -1.930 -8.938 1.00 92.62 196 ILE A CA 1
ATOM 1501 C C . ILE A 1 196 ? -2.808 -1.353 -9.521 1.00 92.62 196 ILE A C 1
ATOM 1503 O O . ILE A 1 196 ? -2.862 -0.536 -10.438 1.00 92.62 196 ILE A O 1
ATOM 1507 N N . HIS A 1 197 ? -1.646 -1.718 -8.977 1.00 90.81 197 HIS A N 1
ATOM 1508 C CA . HIS A 1 197 ? -0.389 -1.132 -9.411 1.00 90.81 197 HIS A CA 1
ATOM 1509 C C . HIS A 1 197 ? -0.070 -1.554 -10.837 1.00 90.81 197 HIS A C 1
ATOM 1511 O O . HIS A 1 197 ? 0.141 -2.739 -11.116 1.00 90.81 197 HIS A O 1
ATOM 1517 N N . ASN A 1 198 ? 0.047 -0.556 -11.700 1.00 87.69 198 ASN A N 1
ATOM 1518 C CA . ASN A 1 198 ? 0.425 -0.735 -13.080 1.00 87.69 198 ASN A CA 1
ATOM 1519 C C . ASN A 1 198 ? 1.827 -0.130 -13.309 1.00 87.69 198 ASN A C 1
ATOM 1521 O O . ASN A 1 198 ? 1.974 1.098 -13.245 1.00 87.69 198 ASN A O 1
ATOM 1525 N N . PRO A 1 199 ? 2.852 -0.968 -13.572 1.00 83.44 199 PRO A N 1
ATOM 1526 C CA . PRO A 1 199 ? 4.226 -0.511 -13.768 1.00 83.44 199 PRO A CA 1
ATOM 1527 C C . PRO A 1 199 ? 4.407 0.361 -15.017 1.00 83.44 199 PRO A C 1
ATOM 1529 O O . PRO A 1 199 ? 5.362 1.130 -15.066 1.00 83.44 199 PRO A O 1
ATOM 1532 N N . ASP A 1 200 ? 3.496 0.291 -15.992 1.00 84.94 200 ASP A N 1
ATOM 1533 C CA . ASP A 1 200 ? 3.566 1.109 -17.208 1.00 84.94 200 ASP A CA 1
ATOM 1534 C C . ASP A 1 200 ? 3.198 2.573 -16.927 1.00 84.94 200 ASP A C 1
ATOM 1536 O O . ASP A 1 200 ? 3.677 3.491 -17.588 1.00 84.94 200 ASP A O 1
ATOM 1540 N N . THR A 1 201 ? 2.352 2.797 -15.919 1.00 82.44 201 THR A N 1
ATOM 1541 C CA . THR A 1 201 ? 1.872 4.134 -15.533 1.00 82.44 201 THR A CA 1
ATOM 1542 C C . THR A 1 201 ? 2.571 4.694 -14.300 1.00 82.44 201 THR A C 1
ATOM 1544 O O . THR A 1 201 ? 2.685 5.907 -14.157 1.00 82.44 201 THR A O 1
ATOM 1547 N N . CYS A 1 202 ? 3.050 3.821 -13.412 1.00 81.69 202 CYS A N 1
ATOM 1548 C CA . CYS A 1 202 ? 3.652 4.204 -12.147 1.00 81.69 202 CYS A CA 1
ATOM 1549 C C . CYS A 1 202 ? 5.184 4.212 -12.267 1.00 81.69 202 CYS A C 1
ATOM 1551 O O . CYS A 1 202 ? 5.793 3.143 -12.303 1.00 81.69 202 CYS A O 1
ATOM 1553 N N . PRO A 1 203 ? 5.849 5.385 -12.259 1.00 80.56 203 PRO A N 1
ATOM 1554 C CA . PRO A 1 203 ? 7.309 5.458 -12.377 1.00 80.56 203 PRO A CA 1
ATOM 1555 C C . PRO A 1 203 ? 8.042 4.916 -11.140 1.00 80.56 203 PRO A C 1
ATOM 1557 O O . PRO A 1 203 ? 9.253 4.690 -11.176 1.00 80.56 203 PRO A O 1
ATOM 1560 N N . LYS A 1 204 ? 7.336 4.732 -10.016 1.00 84.38 204 LYS A N 1
ATOM 1561 C CA . LYS A 1 204 ? 7.910 4.202 -8.778 1.00 84.38 204 LYS A CA 1
ATOM 1562 C C . LYS A 1 204 ? 7.791 2.687 -8.730 1.00 84.38 204 LYS A C 1
ATOM 1564 O O . LYS A 1 204 ? 6.758 2.103 -9.036 1.00 84.38 204 LYS A O 1
ATOM 1569 N N . ILE A 1 205 ? 8.841 2.047 -8.213 1.00 88.38 205 ILE A N 1
ATOM 1570 C CA . ILE A 1 205 ? 8.808 0.620 -7.886 1.00 88.38 205 ILE A CA 1
ATOM 1571 C C . ILE A 1 205 ? 7.637 0.369 -6.932 1.00 88.38 205 ILE A C 1
ATOM 1573 O O . ILE A 1 205 ? 7.573 1.007 -5.879 1.00 88.38 205 ILE A O 1
ATOM 1577 N N . PHE A 1 206 ? 6.784 -0.604 -7.268 1.00 90.62 206 PHE A N 1
ATOM 1578 C CA . PHE A 1 206 ? 5.611 -1.045 -6.502 1.00 90.62 206 PHE A CA 1
ATOM 1579 C C . PHE A 1 206 ? 5.727 -0.849 -4.984 1.00 90.62 206 PHE A C 1
ATOM 1581 O O . PHE A 1 206 ? 4.885 -0.210 -4.356 1.00 90.62 206 PHE A O 1
ATOM 1588 N N . GLY A 1 207 ? 6.788 -1.397 -4.385 1.00 91.19 207 GLY A N 1
ATOM 1589 C CA . GLY A 1 207 ? 6.939 -1.388 -2.936 1.00 91.19 207 GLY A CA 1
ATOM 1590 C C . GLY A 1 207 ? 7.158 0.008 -2.349 1.00 91.19 207 GLY A C 1
ATOM 1591 O O . GLY A 1 207 ? 6.706 0.266 -1.242 1.00 91.19 207 GLY A O 1
ATOM 1592 N N . PHE A 1 208 ? 7.820 0.912 -3.077 1.00 93.50 208 PHE A N 1
ATOM 1593 C CA . PHE A 1 208 ? 7.968 2.304 -2.648 1.00 93.50 208 PHE A CA 1
ATOM 1594 C C . PHE A 1 208 ? 6.665 3.083 -2.819 1.00 93.50 208 PHE A C 1
ATOM 1596 O O . PHE A 1 208 ? 6.262 3.748 -1.873 1.00 93.50 208 PHE A O 1
ATOM 1603 N N . ALA A 1 209 ? 5.982 2.944 -3.961 1.00 93.56 209 ALA A N 1
ATOM 1604 C CA . ALA A 1 209 ? 4.689 3.596 -4.188 1.00 93.56 209 ALA A CA 1
ATOM 1605 C C . ALA A 1 209 ? 3.669 3.208 -3.102 1.00 93.56 209 ALA A C 1
ATOM 1607 O O . ALA A 1 209 ? 3.055 4.066 -2.474 1.00 93.56 209 ALA A O 1
ATOM 1608 N N . THR A 1 210 ? 3.576 1.907 -2.811 1.00 95.69 210 THR A N 1
ATOM 1609 C CA . THR A 1 210 ? 2.692 1.358 -1.771 1.00 95.69 210 THR A CA 1
ATOM 1610 C C . THR A 1 210 ? 3.065 1.880 -0.382 1.00 95.69 210 THR A C 1
ATOM 1612 O O . THR A 1 210 ? 2.200 2.325 0.370 1.00 95.69 210 THR A O 1
ATOM 1615 N N . ALA A 1 211 ? 4.357 1.847 -0.034 1.00 96.62 211 ALA A N 1
ATOM 1616 C CA . ALA A 1 211 ? 4.840 2.274 1.277 1.00 96.62 211 ALA A CA 1
ATOM 1617 C C . ALA A 1 211 ? 4.639 3.775 1.530 1.00 96.62 211 ALA A C 1
ATOM 1619 O O . ALA A 1 211 ? 4.293 4.169 2.643 1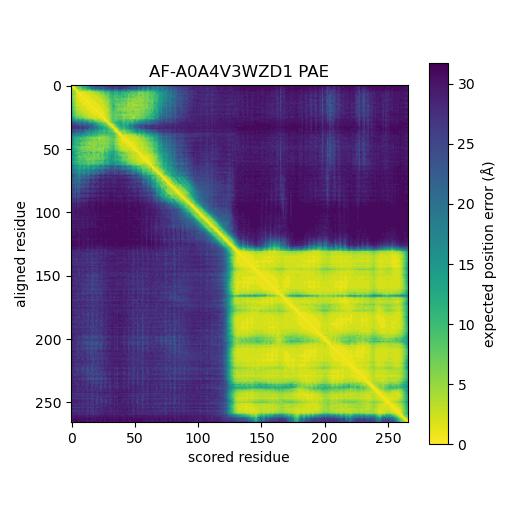.00 96.62 211 ALA A O 1
ATOM 1620 N N . GLU A 1 212 ? 4.857 4.612 0.517 1.00 95.56 212 GLU A N 1
ATOM 1621 C CA . GLU A 1 212 ? 4.610 6.050 0.612 1.00 95.56 212 GLU A CA 1
ATOM 1622 C C . GLU A 1 212 ? 3.122 6.352 0.762 1.00 95.56 212 GLU A C 1
ATOM 1624 O O . GLU A 1 212 ? 2.753 7.088 1.674 1.00 95.56 212 GLU A O 1
ATOM 1629 N N . MET A 1 213 ? 2.275 5.749 -0.077 1.00 96.75 213 MET A N 1
ATOM 1630 C CA . MET A 1 213 ? 0.829 5.968 -0.044 1.00 96.75 213 MET A CA 1
ATOM 1631 C C . MET A 1 213 ? 0.235 5.581 1.317 1.00 96.75 213 MET A C 1
ATOM 1633 O O . MET A 1 213 ? -0.501 6.371 1.914 1.00 96.75 213 MET A O 1
ATOM 1637 N N . ILE A 1 214 ? 0.585 4.408 1.863 1.00 97.62 214 ILE A N 1
ATOM 1638 C CA . ILE A 1 214 ? 0.007 3.977 3.145 1.00 97.62 214 ILE A CA 1
ATOM 1639 C C . ILE A 1 214 ? 0.539 4.799 4.320 1.00 97.62 214 ILE A C 1
ATOM 1641 O O . ILE A 1 214 ? -0.221 5.143 5.225 1.00 97.62 214 ILE A O 1
ATOM 1645 N N . LYS A 1 215 ? 1.824 5.180 4.294 1.00 97.06 215 LYS A N 1
ATOM 1646 C CA . LYS A 1 215 ? 2.404 6.038 5.334 1.00 97.06 215 LYS A CA 1
ATOM 1647 C C . LYS A 1 215 ? 1.827 7.453 5.288 1.00 97.06 215 LYS A C 1
ATOM 1649 O O . LYS A 1 215 ? 1.629 8.039 6.347 1.00 97.06 215 LYS A O 1
ATOM 1654 N N . ALA A 1 216 ? 1.555 7.989 4.098 1.00 96.62 216 ALA A N 1
ATOM 1655 C CA . ALA A 1 216 ? 0.889 9.279 3.938 1.00 96.62 216 ALA A CA 1
ATOM 1656 C C . ALA A 1 216 ? -0.566 9.230 4.426 1.00 96.62 216 ALA A C 1
ATOM 1658 O O . ALA A 1 216 ? -1.009 10.159 5.094 1.00 96.62 216 ALA A O 1
ATOM 1659 N N . SER A 1 217 ? -1.268 8.121 4.171 1.00 97.31 217 SER A N 1
ATOM 1660 C CA . SER A 1 217 ? -2.655 7.924 4.609 1.00 97.31 217 SER A CA 1
ATOM 1661 C C . SER A 1 217 ? -2.774 7.811 6.137 1.00 97.31 217 SER A C 1
ATOM 1663 O O . SER A 1 217 ? -3.660 8.426 6.729 1.00 97.31 217 SER A O 1
ATOM 1665 N N . PHE A 1 218 ? -1.861 7.074 6.787 1.00 97.62 218 PHE A N 1
ATOM 1666 C CA . PHE A 1 218 ? -1.904 6.777 8.230 1.00 97.62 218 PHE A CA 1
ATOM 1667 C C . PHE A 1 218 ? -0.590 7.130 8.953 1.00 97.62 218 PHE A C 1
ATOM 1669 O O . PHE A 1 218 ? 0.084 6.248 9.508 1.00 97.62 218 PHE A O 1
ATOM 1676 N N . PRO A 1 219 ? -0.199 8.415 8.986 1.00 96.06 219 PRO A N 1
ATOM 1677 C CA . PRO A 1 219 ? 1.110 8.835 9.475 1.00 96.06 219 PRO A CA 1
ATOM 1678 C C . PRO A 1 219 ? 1.323 8.529 10.959 1.00 96.06 219 PRO A C 1
ATOM 1680 O O . PRO A 1 219 ? 2.434 8.169 11.342 1.00 96.06 219 PRO A O 1
ATOM 1683 N N . MET A 1 220 ? 0.275 8.621 11.786 1.00 95.31 220 MET A N 1
ATOM 1684 C CA . MET A 1 220 ? 0.378 8.385 13.231 1.00 95.31 220 MET A CA 1
ATOM 1685 C C . MET A 1 220 ? 0.464 6.902 13.584 1.00 95.31 220 MET A C 1
ATOM 1687 O O . MET A 1 220 ? 1.264 6.515 14.434 1.00 95.31 220 MET A O 1
ATOM 1691 N N . THR A 1 221 ? -0.313 6.046 12.915 1.00 94.44 221 THR A N 1
ATOM 1692 C CA . THR A 1 221 ? -0.218 4.595 13.129 1.00 94.44 221 THR A CA 1
ATOM 1693 C C . THR A 1 221 ? 1.145 4.080 12.660 1.00 94.44 221 THR A C 1
ATOM 1695 O O . THR A 1 221 ? 1.796 3.329 13.376 1.00 94.44 221 THR A O 1
ATOM 1698 N N . LEU A 1 222 ? 1.648 4.564 11.519 1.00 95.56 222 LEU A N 1
ATOM 1699 C CA . LEU A 1 222 ? 2.930 4.143 10.936 1.00 95.56 222 LEU A CA 1
ATOM 1700 C C . LEU A 1 222 ? 4.112 5.063 11.293 1.00 95.56 222 LEU A C 1
ATOM 1702 O O . LEU A 1 222 ? 5.131 5.073 10.589 1.00 95.56 222 LEU A O 1
ATOM 1706 N N . GLN A 1 223 ? 4.016 5.842 12.375 1.00 94.06 223 GLN A N 1
ATOM 1707 C CA . GLN A 1 223 ? 5.015 6.865 12.718 1.00 94.06 223 GLN A CA 1
ATOM 1708 C C . GLN A 1 223 ? 6.427 6.276 12.883 1.00 94.06 223 GLN A C 1
ATOM 1710 O O . GLN A 1 223 ? 7.401 6.842 12.387 1.00 94.06 223 GLN A O 1
ATOM 1715 N N . ASN A 1 224 ? 6.520 5.082 13.478 1.00 92.81 224 ASN A N 1
ATOM 1716 C CA . ASN A 1 224 ? 7.780 4.415 13.815 1.00 92.81 224 ASN A CA 1
ATOM 1717 C C . ASN A 1 224 ? 8.424 3.677 12.626 1.00 92.81 224 ASN A C 1
ATOM 1719 O O . ASN A 1 224 ? 9.537 3.170 12.749 1.00 92.81 224 ASN A O 1
ATOM 1723 N N . TYR A 1 225 ? 7.745 3.596 11.477 1.00 93.44 225 TYR A N 1
ATOM 1724 C CA . TYR A 1 225 ? 8.205 2.821 10.326 1.00 93.44 225 TYR A CA 1
ATOM 1725 C C . TYR A 1 225 ? 8.619 3.735 9.179 1.00 93.44 225 TYR A C 1
ATOM 1727 O O . TYR A 1 225 ? 7.785 4.395 8.563 1.00 93.44 225 TYR A O 1
ATOM 1735 N N . ALA A 1 226 ? 9.908 3.775 8.844 1.00 94.62 226 ALA A N 1
ATOM 1736 C CA . ALA A 1 226 ? 10.369 4.462 7.639 1.00 94.62 226 ALA A CA 1
ATOM 1737 C C . ALA A 1 226 ? 9.764 3.821 6.374 1.00 94.62 226 ALA A C 1
ATOM 1739 O O . ALA A 1 226 ? 9.491 2.622 6.350 1.00 94.62 226 ALA A O 1
ATOM 1740 N N . VAL A 1 227 ? 9.609 4.599 5.296 1.00 94.12 227 VAL A N 1
ATOM 1741 C CA . VAL A 1 227 ? 9.082 4.105 4.003 1.00 94.12 227 VAL A CA 1
ATOM 1742 C C . VAL A 1 227 ? 9.878 2.895 3.497 1.00 94.12 227 VAL A C 1
ATOM 1744 O O . VAL A 1 227 ? 9.304 1.921 3.019 1.00 94.12 227 VAL A O 1
ATOM 1747 N N . SER A 1 228 ? 11.205 2.918 3.648 1.00 92.38 228 SER A N 1
ATOM 1748 C CA . SER A 1 228 ? 12.086 1.800 3.288 1.00 92.38 228 SER A CA 1
ATOM 1749 C C . SER A 1 228 ? 11.800 0.528 4.093 1.00 92.38 228 SER A C 1
ATOM 1751 O O . SER A 1 228 ? 11.834 -0.563 3.526 1.00 92.38 228 SER A O 1
ATOM 1753 N N . THR A 1 229 ? 11.485 0.665 5.384 1.00 92.81 229 THR A N 1
ATOM 1754 C CA . THR A 1 229 ? 11.110 -0.447 6.268 1.00 92.81 229 THR A CA 1
ATOM 1755 C C . THR A 1 229 ? 9.736 -0.996 5.910 1.00 92.81 229 THR A C 1
ATOM 1757 O O . THR A 1 229 ? 9.570 -2.206 5.825 1.00 92.81 229 THR A O 1
ATOM 1760 N N . ILE A 1 230 ? 8.758 -0.125 5.641 1.00 95.12 230 ILE A N 1
ATOM 1761 C CA . ILE A 1 230 ? 7.427 -0.558 5.190 1.00 95.12 230 ILE A CA 1
ATOM 1762 C C . ILE A 1 230 ? 7.574 -1.370 3.903 1.00 95.12 230 ILE A C 1
ATOM 1764 O O . ILE A 1 230 ? 7.115 -2.506 3.841 1.00 95.12 230 ILE A O 1
ATOM 1768 N N . LYS A 1 231 ? 8.309 -0.841 2.915 1.00 94.81 231 LYS A N 1
ATOM 1769 C CA . LYS A 1 231 ? 8.594 -1.528 1.648 1.00 94.81 231 LYS A CA 1
ATOM 1770 C C . LYS A 1 231 ? 9.163 -2.935 1.863 1.00 94.81 231 LYS A C 1
ATOM 1772 O O . LYS A 1 231 ? 8.728 -3.865 1.186 1.00 94.81 231 LYS A O 1
ATOM 1777 N N . SER A 1 232 ? 10.164 -3.099 2.732 1.00 92.19 232 SER A N 1
ATOM 1778 C CA . SER A 1 232 ? 10.811 -4.405 2.938 1.00 92.19 232 SER A CA 1
ATOM 1779 C C . SER A 1 232 ? 9.926 -5.404 3.685 1.00 92.19 232 SER A C 1
ATOM 1781 O O . SER A 1 232 ? 10.131 -6.607 3.546 1.00 92.19 232 SER A O 1
ATOM 1783 N N . ARG A 1 233 ? 8.931 -4.916 4.431 1.00 92.31 233 ARG A N 1
ATOM 1784 C CA . ARG A 1 233 ? 8.030 -5.710 5.276 1.00 92.31 233 ARG A CA 1
ATOM 1785 C C . ARG A 1 233 ? 6.623 -5.877 4.691 1.00 92.31 233 ARG A C 1
ATOM 1787 O O . ARG A 1 233 ? 5.758 -6.448 5.336 1.00 92.31 233 ARG A O 1
ATOM 1794 N N . LEU A 1 234 ? 6.398 -5.448 3.450 1.00 90.56 234 LEU A N 1
ATOM 1795 C CA . LEU A 1 234 ? 5.101 -5.530 2.768 1.00 90.56 234 LEU A CA 1
ATOM 1796 C C . LEU A 1 234 ? 4.501 -6.945 2.677 1.00 90.56 234 LEU A C 1
ATOM 1798 O O . LEU A 1 234 ? 3.285 -7.089 2.623 1.00 90.56 234 LEU A O 1
ATOM 1802 N N . LYS A 1 235 ? 5.354 -7.974 2.615 1.00 89.06 235 LYS A N 1
ATOM 1803 C CA . LYS A 1 235 ? 4.958 -9.392 2.552 1.00 89.06 235 LYS A CA 1
ATOM 1804 C C . LYS A 1 235 ? 5.204 -10.149 3.861 1.00 89.06 235 LYS A C 1
ATOM 1806 O O . LYS A 1 235 ? 5.252 -11.376 3.854 1.00 89.06 235 LYS A O 1
ATOM 1811 N N . ASP A 1 236 ? 5.499 -9.439 4.939 1.00 88.06 236 ASP A N 1
ATOM 1812 C CA . ASP A 1 236 ? 5.979 -10.073 6.155 1.00 88.06 236 ASP A CA 1
ATOM 1813 C C . ASP A 1 236 ? 4.857 -10.775 6.920 1.00 88.06 236 ASP A C 1
ATOM 1815 O O . ASP A 1 236 ? 4.075 -10.149 7.621 1.00 88.06 236 ASP A O 1
ATOM 1819 N N . SER A 1 237 ? 4.827 -12.097 6.831 1.00 83.19 237 SER A N 1
ATOM 1820 C CA . SER A 1 237 ? 3.893 -12.945 7.564 1.00 83.19 237 SER A CA 1
ATOM 1821 C C . SER A 1 237 ? 4.557 -13.675 8.737 1.00 83.19 237 SER A C 1
ATOM 1823 O O . SER A 1 237 ? 4.137 -14.784 9.073 1.00 83.19 237 SER A O 1
ATOM 1825 N N . ASP A 1 238 ? 5.634 -13.123 9.311 1.00 83.81 238 ASP A N 1
ATOM 1826 C CA . ASP A 1 238 ? 6.319 -13.719 10.463 1.00 83.81 238 ASP A CA 1
ATOM 1827 C C . ASP A 1 238 ? 5.353 -13.872 11.651 1.00 83.81 238 ASP A C 1
ATOM 1829 O O . ASP A 1 238 ? 4.679 -12.924 12.053 1.00 83.81 238 ASP A O 1
ATOM 1833 N N . ALA A 1 239 ? 5.305 -15.072 12.236 1.00 70.62 239 ALA A N 1
ATOM 1834 C CA . ALA A 1 239 ? 4.447 -15.404 13.372 1.00 70.62 239 ALA A CA 1
ATOM 1835 C C . ALA A 1 239 ? 4.759 -14.586 14.641 1.00 70.62 239 ALA A C 1
ATOM 1837 O O . ALA A 1 239 ? 3.939 -14.530 15.557 1.00 70.62 239 ALA A O 1
ATOM 1838 N N . THR A 1 240 ? 5.937 -13.962 14.716 1.00 80.94 240 THR A N 1
ATOM 1839 C CA . THR A 1 240 ? 6.318 -13.064 15.817 1.00 80.94 240 THR A CA 1
ATOM 1840 C C . THR A 1 240 ? 5.754 -11.650 15.658 1.00 80.94 240 THR A C 1
ATOM 1842 O O . THR A 1 240 ? 5.669 -10.897 16.635 1.00 80.94 240 THR A O 1
ATOM 1845 N N . THR A 1 241 ? 5.337 -11.285 14.445 1.00 84.81 241 THR A N 1
ATOM 1846 C CA . THR A 1 241 ? 4.766 -9.979 14.137 1.00 84.81 241 THR A CA 1
ATOM 1847 C C . THR A 1 241 ? 3.291 -9.953 14.529 1.00 84.81 241 THR A C 1
ATOM 1849 O O . THR A 1 241 ? 2.508 -10.823 14.160 1.00 84.81 241 THR A O 1
ATOM 1852 N N . LYS A 1 242 ? 2.881 -8.927 15.280 1.00 88.31 242 LYS A N 1
ATOM 1853 C CA . LYS A 1 242 ? 1.475 -8.754 15.660 1.00 88.31 242 LYS A CA 1
ATOM 1854 C C . LYS A 1 242 ? 0.683 -8.176 14.489 1.00 88.31 242 LYS A C 1
ATOM 1856 O O . LYS A 1 242 ? 0.878 -7.020 14.126 1.00 88.31 242 LYS A O 1
ATOM 1861 N N . PHE A 1 243 ? -0.219 -8.978 13.940 1.00 91.81 243 PHE A N 1
ATOM 1862 C CA . PHE A 1 243 ? -1.225 -8.577 12.962 1.00 91.81 243 PHE A CA 1
ATOM 1863 C C . PHE A 1 243 ? -2.454 -9.486 13.087 1.00 91.81 243 PHE A C 1
ATOM 1865 O O . PHE A 1 243 ? -2.415 -10.549 13.709 1.00 91.81 243 PHE A O 1
ATOM 1872 N N . ARG A 1 244 ? -3.561 -9.041 12.511 1.00 91.69 244 ARG A N 1
ATOM 1873 C CA . ARG A 1 244 ?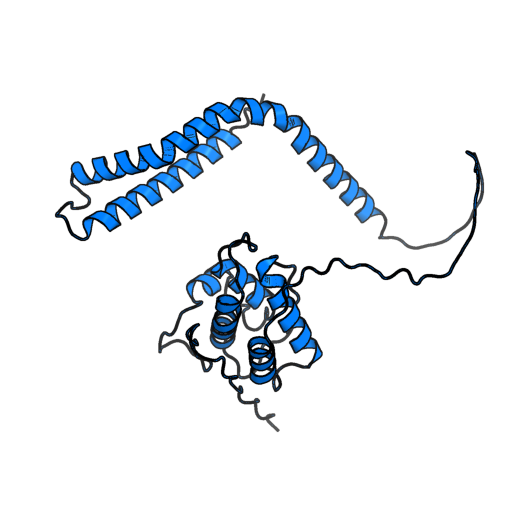 -4.856 -9.719 12.414 1.00 91.69 244 ARG A CA 1
ATOM 1874 C C . ARG A 1 244 ? -5.282 -9.868 10.958 1.00 91.69 244 ARG A C 1
ATOM 1876 O O . ARG A 1 244 ? -5.792 -10.919 10.577 1.00 91.69 244 ARG A O 1
ATOM 1883 N N . LEU A 1 245 ? -5.031 -8.848 10.140 1.00 93.00 245 LEU A N 1
ATOM 1884 C CA . LEU A 1 245 ? -5.298 -8.885 8.713 1.00 93.00 245 LEU A CA 1
ATOM 1885 C C . LEU A 1 245 ? -4.189 -9.660 7.995 1.00 93.00 245 LEU A C 1
ATOM 1887 O O . LEU A 1 245 ? -3.013 -9.298 8.049 1.00 93.00 245 LEU A O 1
ATOM 1891 N N . GLN A 1 246 ? -4.576 -10.729 7.306 1.00 93.00 246 GLN A N 1
ATOM 1892 C CA . GLN A 1 246 ? -3.656 -11.574 6.550 1.00 93.00 246 GLN A CA 1
ATOM 1893 C C . GLN A 1 246 ? -3.457 -11.065 5.118 1.00 93.00 246 GLN A C 1
ATOM 1895 O O . GLN A 1 246 ? -4.297 -10.364 4.546 1.00 93.00 246 GLN A O 1
ATOM 1900 N N . ILE A 1 247 ? -2.337 -11.468 4.520 1.00 94.19 247 ILE A N 1
ATOM 1901 C CA . ILE A 1 247 ? -2.079 -11.254 3.097 1.00 94.19 247 ILE A CA 1
ATOM 1902 C C . ILE A 1 247 ? -2.998 -12.161 2.275 1.00 94.19 247 ILE A C 1
ATOM 1904 O O . ILE A 1 247 ? -3.044 -13.373 2.481 1.00 94.19 247 ILE A O 1
ATOM 1908 N N . ILE A 1 248 ? -3.689 -11.570 1.305 1.00 93.00 248 ILE A N 1
ATOM 1909 C CA . ILE A 1 248 ? -4.582 -12.260 0.377 1.00 93.00 248 ILE A CA 1
ATOM 1910 C C . ILE A 1 248 ? -3.876 -12.374 -0.974 1.00 93.00 248 ILE A C 1
ATOM 1912 O O . ILE A 1 248 ? -3.544 -11.370 -1.614 1.00 93.00 248 ILE A O 1
ATOM 1916 N N . GLU A 1 249 ? -3.665 -13.609 -1.428 1.00 91.31 249 GLU A N 1
ATOM 1917 C CA . GLU A 1 249 ? -3.114 -13.905 -2.754 1.00 91.31 249 GLU A CA 1
ATOM 1918 C C . GLU A 1 249 ? -3.923 -13.210 -3.856 1.00 91.31 249 GLU A C 1
ATOM 1920 O O . GLU A 1 249 ? -5.142 -13.106 -3.762 1.00 91.31 249 GLU A O 1
ATOM 1925 N N . VAL A 1 250 ? -3.260 -12.752 -4.922 1.00 89.25 250 VAL A N 1
ATOM 1926 C CA . VAL A 1 250 ? -3.890 -11.944 -5.988 1.00 89.25 250 VAL A CA 1
ATOM 1927 C C . VAL A 1 250 ? -5.055 -12.672 -6.667 1.00 89.25 250 VAL A C 1
ATOM 1929 O O . VAL A 1 250 ? -6.041 -12.040 -7.020 1.00 89.25 250 VAL A O 1
ATOM 1932 N N . ASN A 1 251 ? -4.970 -13.998 -6.784 1.00 88.81 251 ASN A N 1
ATOM 1933 C CA . ASN A 1 251 ? -5.984 -14.830 -7.440 1.00 88.81 251 ASN A CA 1
ATOM 1934 C C . ASN A 1 251 ? -7.164 -15.199 -6.525 1.00 88.81 251 ASN A C 1
ATOM 1936 O O . ASN A 1 251 ? -8.053 -15.935 -6.947 1.00 88.81 251 ASN A O 1
ATOM 1940 N N . ARG A 1 252 ? -7.154 -14.756 -5.262 1.00 92.69 252 ARG A N 1
ATOM 1941 C CA . ARG A 1 252 ? -8.251 -14.979 -4.316 1.00 92.69 252 ARG A CA 1
ATOM 1942 C C . ARG A 1 252 ? -9.128 -13.731 -4.206 1.00 92.69 252 ARG A C 1
ATOM 1944 O O . ARG A 1 252 ? -8.597 -12.624 -4.332 1.00 92.69 252 ARG A O 1
ATOM 1951 N N . PRO A 1 253 ? -10.432 -13.899 -3.929 1.00 92.31 253 PRO A N 1
ATOM 1952 C CA . PRO A 1 253 ? -11.321 -12.769 -3.707 1.00 92.31 253 PRO A CA 1
ATOM 1953 C C . PRO A 1 253 ? -10.883 -11.966 -2.479 1.00 92.31 253 PRO A C 1
ATOM 1955 O O . PRO A 1 253 ? -10.437 -12.537 -1.475 1.00 92.31 253 PRO A O 1
ATOM 1958 N N . LEU A 1 254 ? -11.014 -10.644 -2.556 1.00 95.12 254 LEU A N 1
ATOM 1959 C CA . LEU A 1 254 ? -10.825 -9.762 -1.411 1.00 95.12 254 LEU A CA 1
ATOM 1960 C C . LEU A 1 254 ? -12.006 -9.915 -0.449 1.00 95.12 254 LEU A C 1
ATOM 1962 O O . LEU A 1 254 ? -13.132 -9.532 -0.751 1.00 95.12 254 LEU A O 1
ATOM 1966 N N . VAL A 1 255 ? -11.739 -10.463 0.735 1.00 94.25 255 VAL A N 1
ATOM 1967 C CA . VAL A 1 255 ? -12.734 -10.589 1.807 1.00 94.25 255 VAL A CA 1
ATOM 1968 C C . VAL A 1 255 ? -12.430 -9.537 2.876 1.00 94.25 255 VAL A C 1
ATOM 1970 O O . VAL A 1 255 ? -11.335 -9.587 3.444 1.00 94.25 255 VAL A O 1
ATOM 1973 N N . PRO A 1 256 ? -13.346 -8.586 3.151 1.00 95.25 256 PRO A N 1
ATOM 1974 C CA . PRO A 1 256 ? -13.134 -7.570 4.175 1.00 95.25 256 PRO A CA 1
ATOM 1975 C C . PRO A 1 256 ? -12.891 -8.187 5.554 1.00 95.25 256 PRO A C 1
ATOM 1977 O O . PRO A 1 256 ? -13.543 -9.163 5.931 1.00 95.25 256 PRO A O 1
ATOM 1980 N N . TYR A 1 257 ? -11.978 -7.596 6.321 1.00 94.31 257 TYR A N 1
ATOM 1981 C CA . TYR A 1 257 ? -11.748 -7.980 7.714 1.00 94.31 257 TYR A CA 1
ATOM 1982 C C . TYR A 1 257 ? -12.307 -6.910 8.642 1.00 94.31 257 TYR A C 1
ATOM 1984 O O . TYR A 1 257 ? -11.905 -5.754 8.568 1.00 94.31 257 TYR A O 1
ATOM 1992 N N . ILE A 1 258 ? -13.191 -7.302 9.555 1.00 93.12 258 ILE A N 1
ATOM 1993 C CA . ILE A 1 258 ? -13.771 -6.373 10.522 1.00 93.12 258 ILE A CA 1
ATOM 1994 C C . ILE A 1 258 ? -12.849 -6.298 11.738 1.00 93.12 258 ILE A C 1
ATOM 1996 O O . ILE A 1 258 ? -12.727 -7.254 12.509 1.00 93.12 258 ILE A O 1
ATOM 2000 N N . PHE A 1 259 ? -12.194 -5.154 11.922 1.00 91.00 259 PHE A N 1
ATOM 2001 C CA . PHE A 1 259 ? -11.429 -4.902 13.137 1.00 91.00 259 PHE A CA 1
ATOM 2002 C C . PHE A 1 259 ? -12.361 -4.782 14.349 1.00 91.00 259 PHE A C 1
ATOM 2004 O O . PHE A 1 259 ? -13.423 -4.165 14.248 1.00 91.00 259 PHE A O 1
ATOM 2011 N N . PRO A 1 260 ? -11.980 -5.344 15.508 1.00 85.12 260 PRO A N 1
ATOM 2012 C CA . PRO A 1 260 ? -12.762 -5.170 16.719 1.00 85.12 260 PRO A CA 1
ATOM 2013 C C . PRO A 1 260 ? -12.707 -3.704 17.150 1.00 85.12 260 PRO A C 1
ATOM 2015 O O . PRO A 1 260 ? -11.625 -3.120 17.258 1.00 85.12 260 PRO A O 1
ATOM 2018 N N . VAL A 1 261 ? -13.882 -3.133 17.402 1.00 75.94 261 VAL A N 1
ATOM 2019 C CA . VAL A 1 261 ? -14.015 -1.791 17.966 1.00 75.94 261 VAL A CA 1
ATOM 2020 C C . VAL A 1 261 ? -13.506 -1.846 19.411 1.00 75.94 261 VAL A C 1
ATOM 2022 O O . VAL A 1 261 ? -13.867 -2.779 20.134 1.00 75.94 261 VAL A O 1
ATOM 2025 N N . PRO A 1 262 ? -12.638 -0.918 19.847 1.00 65.25 262 PRO A N 1
ATOM 2026 C CA . PRO A 1 262 ? -12.275 -0.828 21.253 1.00 65.25 262 PRO A CA 1
ATOM 2027 C C . PRO A 1 262 ? -13.548 -0.575 22.062 1.00 65.25 262 PRO A C 1
ATOM 2029 O O . PRO A 1 262 ? -14.252 0.392 21.784 1.00 65.25 262 PRO A O 1
ATOM 2032 N N . GLU A 1 263 ? -13.857 -1.436 23.034 1.00 57.62 263 GLU A N 1
ATOM 2033 C CA . GLU A 1 263 ? -14.894 -1.122 24.017 1.00 57.62 263 GLU A CA 1
ATOM 2034 C C . GLU A 1 263 ? -14.530 0.216 24.664 1.00 57.62 263 GLU A C 1
ATOM 2036 O O . GLU A 1 263 ? -13.398 0.397 25.128 1.00 57.62 263 GLU A O 1
ATOM 2041 N N . GLU A 1 264 ? -15.461 1.172 24.649 1.00 50.84 264 GLU A N 1
ATOM 2042 C CA . GLU A 1 264 ? -15.292 2.384 25.436 1.00 50.84 264 GLU A CA 1
ATOM 2043 C C . GLU A 1 264 ? -15.168 1.948 26.893 1.00 50.84 264 GLU A C 1
ATOM 2045 O O . GLU A 1 264 ? -16.094 1.368 27.461 1.00 50.84 264 GLU A O 1
ATOM 2050 N N . ALA A 1 265 ? -13.986 2.151 27.474 1.00 41.75 265 ALA A N 1
ATOM 2051 C CA . ALA A 1 265 ? -13.783 1.978 28.898 1.00 41.75 265 ALA A CA 1
ATOM 2052 C C . ALA A 1 265 ? -14.684 2.999 29.605 1.00 41.75 265 ALA A C 1
ATOM 2054 O O . ALA A 1 265 ? -14.350 4.183 29.655 1.00 41.75 265 ALA A O 1
ATOM 2055 N N . GLY A 1 266 ? -15.856 2.533 30.042 1.00 35.12 266 GLY A N 1
ATOM 2056 C CA . GLY A 1 266 ? -16.781 3.278 30.892 1.00 35.12 266 GLY A CA 1
ATOM 2057 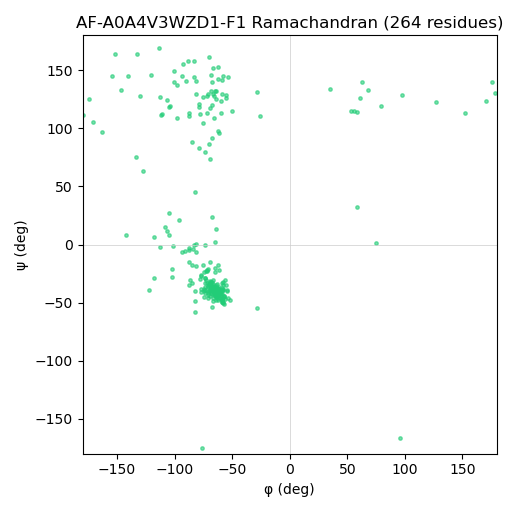C C . GLY A 1 266 ? -16.203 3.577 32.265 1.00 35.12 266 GLY A C 1
ATOM 2058 O O . GLY A 1 266 ? -15.315 2.820 32.723 1.00 35.12 266 GLY A O 1
#

Secondary structure (DSSP, 8-state):
----THHHHHHHHHHHHHHHHHHHHHHHHGGGS---TTSHHHHHHHHHHHHHHHHHHHHHHHHHHHHHHHHHHHHHHHHHHHHHHHHHHHTSSS----------------------------------PPPPPHHHHHHHHHHHTTTS-HHHHHHHHHHHHTTTTT-PPPPS-SSPPTT--HHHHHHHHHHHHHHH--TTT--S-HHHHHHHHHHHHSTTTTTT--HHHHHHHTT---TTS--SSPP--TTS------PPPPP---

Radius of gyration: 27.93 Å; Cα contacts (8 Å, |Δi|>4): 216; chains: 1; bounding box: 65×83×63 Å

pLDDT: mean 72.89, std 23.05, range [24.64, 97.62]

Solvent-accessible surface area (backbone atoms only — not comparable to full-atom values): 16223 Å² total; per-residue (Å²): 135,84,78,79,54,60,64,61,53,50,50,54,53,51,53,52,52,47,46,54,51,19,49,52,50,43,58,62,65,33,81,84,44,93,56,49,97,85,40,72,64,42,54,49,51,20,49,51,49,29,48,67,64,44,50,62,51,53,50,48,49,62,67,43,46,65,58,53,64,72,47,46,70,59,60,56,52,52,55,53,52,54,56,51,56,53,55,60,60,65,68,70,79,78,80,89,85,84,86,88,84,82,88,80,90,83,88,83,84,88,81,89,86,85,86,86,83,91,70,85,81,71,80,78,72,85,75,84,60,54,84,76,55,69,64,56,51,50,25,52,47,54,32,38,56,90,78,42,54,72,72,32,47,52,45,48,52,50,37,59,31,28,45,36,69,70,44,90,59,56,71,42,41,91,55,62,62,75,74,59,41,58,50,23,55,40,18,50,41,40,49,50,43,74,75,68,64,42,75,92,66,17,93,53,61,66,48,55,42,44,22,47,50,49,39,42,24,30,42,52,53,37,60,90,50,52,49,70,55,42,33,76,46,40,80,68,78,55,89,88,58,71,59,81,57,69,78,58,58,87,94,50,85,78,74,52,54,75,65,63,74,73,75,77,85,124

Mean predicted aligned error: 19.84 Å

Sequence (266 aa):
MKSDNTLKTMTVLITIVFLIMAMKTAYAGTNGSSSNPGTASFWLDAAWIFTLYEAPFLLAVFVAGPMVNDAMPAIFATGRKCAAALKQNLSKTVDSGNAPESLKADDIAVTCDRQGEEGEVSVVENDKTAELSEEIIGYISGTFGNLLSDEQIEKLLDNFRKLNTCGPFEVVEKRKLQGVFEFDLIHFAWNVCRRIHNPDTCPKIFGFATAEMIKASFPMTLQNYAVSTIKSRLKDSDATTKFRLQIIEVNRPLVPYIFPVPEEAG